Protein AF-A0A942F8H4-F1 (afdb_monomer_lite)

Structure (mmCIF, N/CA/C/O backbone):
data_AF-A0A942F8H4-F1
#
_entr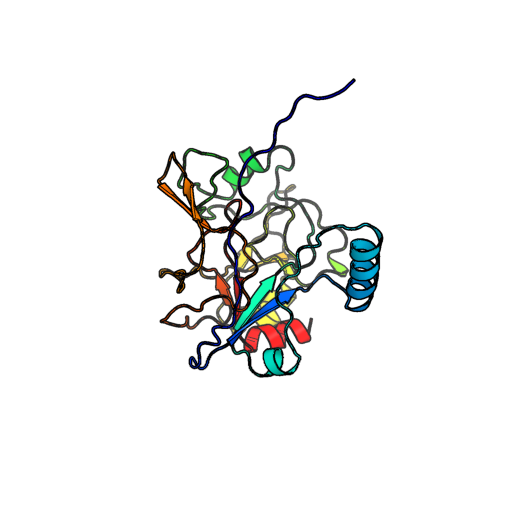y.id   AF-A0A942F8H4-F1
#
loop_
_atom_site.group_PDB
_atom_site.id
_atom_site.type_symbol
_atom_site.label_atom_id
_atom_site.label_alt_id
_atom_site.label_comp_id
_atom_site.label_asym_id
_atom_site.label_entity_id
_atom_site.label_seq_id
_atom_site.pdbx_PDB_ins_code
_atom_site.Cartn_x
_atom_site.Cartn_y
_atom_site.Cartn_z
_atom_site.occupancy
_atom_site.B_iso_or_equiv
_atom_site.auth_seq_id
_atom_site.auth_comp_id
_atom_site.auth_asym_id
_atom_site.auth_atom_id
_atom_site.pdbx_PDB_model_num
ATOM 1 N N . MET A 1 1 ? 1.531 44.393 -24.164 1.00 34.41 1 MET A N 1
ATOM 2 C CA . MET A 1 1 ? 2.575 43.667 -24.922 1.00 34.41 1 MET A CA 1
ATOM 3 C C . MET A 1 1 ? 3.479 43.056 -23.863 1.00 34.41 1 MET A C 1
ATOM 5 O O . MET A 1 1 ? 4.071 43.834 -23.131 1.00 34.41 1 MET A O 1
ATOM 9 N N . LYS A 1 2 ? 3.304 41.779 -23.481 1.00 29.14 2 LYS A N 1
ATOM 10 C CA . LYS A 1 2 ? 3.734 40.546 -24.193 1.00 29.14 2 LYS A CA 1
ATOM 11 C C . LYS A 1 2 ? 5.224 40.621 -24.545 1.00 29.14 2 LYS A C 1
ATOM 13 O O . LYS A 1 2 ? 5.619 41.615 -25.136 1.00 29.14 2 LYS A O 1
ATOM 18 N N . ASP A 1 3 ? 6.089 39.663 -24.259 1.00 26.77 3 ASP A N 1
ATOM 19 C CA . ASP A 1 3 ? 5.968 38.291 -23.755 1.00 26.77 3 ASP A CA 1
ATOM 20 C C . ASP A 1 3 ? 7.366 37.924 -23.230 1.00 26.77 3 ASP A C 1
ATOM 22 O O . ASP A 1 3 ? 8.362 38.288 -23.860 1.00 26.77 3 ASP A O 1
ATOM 26 N N . VAL A 1 4 ? 7.461 37.210 -22.108 1.00 30.11 4 VAL A N 1
ATOM 27 C CA . VAL A 1 4 ? 8.703 36.539 -21.699 1.00 30.11 4 VAL A CA 1
ATOM 28 C C . VAL A 1 4 ? 8.547 35.085 -22.118 1.00 30.11 4 VAL A C 1
ATOM 30 O O . VAL A 1 4 ? 7.804 34.334 -21.496 1.00 30.11 4 VAL A O 1
ATOM 33 N N . SER A 1 5 ? 9.196 34.716 -23.223 1.00 27.98 5 SER A N 1
ATOM 34 C CA . SER A 1 5 ? 9.187 33.356 -23.754 1.00 27.98 5 SER A CA 1
ATOM 35 C C . SER A 1 5 ? 10.123 32.460 -22.941 1.00 27.98 5 SER A C 1
ATOM 37 O O . SER A 1 5 ? 11.338 32.454 -23.148 1.00 27.98 5 SER A O 1
ATOM 39 N N . THR A 1 6 ? 9.554 31.669 -22.048 1.00 32.69 6 THR A N 1
ATOM 40 C CA . THR A 1 6 ? 10.117 30.385 -21.630 1.00 32.69 6 THR A CA 1
ATOM 41 C C . THR A 1 6 ? 9.206 29.320 -22.205 1.00 32.69 6 THR A C 1
ATOM 43 O O . THR A 1 6 ? 8.032 29.322 -21.869 1.00 32.69 6 THR A O 1
ATOM 46 N N . ASP A 1 7 ? 9.723 28.524 -23.141 1.00 28.11 7 ASP A N 1
ATOM 47 C CA . ASP A 1 7 ? 9.422 27.095 -23.298 1.00 28.11 7 ASP A CA 1
ATOM 48 C C . ASP A 1 7 ? 10.046 26.603 -24.601 1.00 28.11 7 ASP A C 1
ATOM 50 O O . ASP A 1 7 ? 9.534 26.773 -25.707 1.00 28.11 7 ASP A O 1
ATOM 54 N N . LYS A 1 8 ? 11.226 26.007 -24.460 1.00 31.08 8 LYS A N 1
ATOM 55 C CA . LYS A 1 8 ? 11.848 25.211 -25.510 1.00 31.08 8 LYS A CA 1
ATOM 56 C C . LYS A 1 8 ? 12.520 24.018 -24.857 1.00 31.08 8 LYS A C 1
ATOM 58 O O . LYS A 1 8 ? 13.730 24.026 -24.681 1.00 31.08 8 LYS A O 1
ATOM 63 N N . PHE A 1 9 ? 11.733 23.008 -24.503 1.00 26.61 9 PHE A N 1
ATOM 64 C CA . PHE A 1 9 ? 12.241 21.661 -24.277 1.00 26.61 9 PHE A CA 1
ATOM 65 C C . PHE A 1 9 ? 11.233 20.622 -24.795 1.00 26.61 9 PHE A C 1
ATOM 67 O O . PHE A 1 9 ? 10.173 20.419 -24.222 1.00 26.61 9 PHE A O 1
ATOM 74 N N . LEU A 1 10 ? 11.634 20.001 -25.910 1.00 25.92 10 LEU A N 1
ATOM 75 C CA . LEU A 1 10 ? 11.379 18.616 -26.319 1.00 25.92 10 LEU A CA 1
ATOM 76 C C . LEU A 1 10 ? 9.922 18.150 -26.489 1.00 25.92 10 LEU A C 1
ATOM 78 O O . LEU A 1 10 ? 9.357 17.509 -25.615 1.00 25.92 10 LEU A O 1
ATOM 82 N N . PHE A 1 11 ? 9.408 18.295 -27.711 1.00 27.59 11 PHE A N 1
ATOM 83 C CA . PHE A 1 11 ? 8.539 17.283 -28.316 1.00 27.59 11 PHE A CA 1
ATOM 84 C C . PHE A 1 11 ? 9.003 17.054 -29.749 1.00 27.59 11 PHE A C 1
ATOM 86 O O . PHE A 1 11 ? 8.566 17.739 -30.660 1.00 27.59 11 PHE A O 1
ATOM 93 N N . ASP A 1 12 ? 9.924 16.113 -29.922 1.00 25.58 12 ASP A N 1
ATOM 94 C CA . ASP A 1 12 ? 10.128 15.429 -31.192 1.00 25.58 12 ASP A CA 1
ATOM 95 C C . ASP A 1 12 ? 10.599 14.007 -30.879 1.00 25.58 12 ASP A C 1
ATOM 97 O O . ASP A 1 12 ? 11.526 13.814 -30.095 1.00 25.58 12 ASP A O 1
ATOM 101 N N . GLN A 1 13 ? 9.961 13.044 -31.547 1.00 30.59 13 GLN A N 1
ATOM 102 C CA . GLN A 1 13 ? 10.208 11.595 -31.547 1.00 30.59 13 GLN A CA 1
ATOM 103 C C . GLN A 1 13 ? 9.439 10.743 -30.530 1.00 30.59 13 GLN A C 1
ATOM 105 O O . GLN A 1 13 ? 10.005 10.207 -29.587 1.00 30.59 13 GLN A O 1
ATOM 110 N N . PHE A 1 14 ? 8.172 10.468 -30.848 1.00 25.55 14 PHE A N 1
ATOM 111 C CA . PHE A 1 14 ? 7.620 9.124 -30.661 1.00 25.55 14 PHE A CA 1
ATOM 112 C C . PHE A 1 14 ? 6.824 8.728 -31.911 1.00 25.55 14 PHE A C 1
ATOM 114 O O . PHE A 1 14 ? 5.650 9.054 -32.062 1.00 25.55 14 PHE A O 1
ATOM 121 N N . ASP A 1 15 ? 7.500 8.040 -32.831 1.00 25.80 15 ASP A N 1
ATOM 122 C CA . ASP A 1 15 ? 6.864 7.238 -33.875 1.00 25.80 15 ASP A CA 1
ATOM 123 C C . ASP A 1 15 ? 6.462 5.899 -33.236 1.00 25.80 15 ASP A C 1
ATOM 125 O O . ASP A 1 15 ? 7.292 5.016 -33.020 1.00 25.80 15 ASP A O 1
ATOM 129 N N . LEU A 1 16 ? 5.192 5.775 -32.840 1.00 31.42 16 LEU A N 1
ATOM 130 C CA . LEU A 1 16 ? 4.625 4.544 -32.282 1.00 31.42 16 LEU A CA 1
ATOM 131 C C . LEU A 1 16 ? 4.043 3.671 -33.399 1.00 31.42 16 LEU A C 1
ATOM 133 O O . LEU A 1 16 ? 2.853 3.351 -33.430 1.00 31.42 16 LEU A O 1
ATOM 137 N N . THR A 1 17 ? 4.890 3.237 -34.328 1.00 24.39 17 THR A N 1
ATOM 138 C CA . THR A 1 17 ? 4.552 2.128 -35.220 1.00 24.39 17 THR A CA 1
ATOM 139 C C . THR A 1 17 ? 4.826 0.791 -34.522 1.00 24.39 17 THR A C 1
ATOM 141 O O . THR A 1 17 ? 5.955 0.350 -34.347 1.00 24.39 17 THR A O 1
ATOM 144 N N . LYS A 1 18 ? 3.726 0.158 -34.086 1.00 37.22 18 LYS A N 1
ATOM 145 C CA . LYS A 1 18 ? 3.527 -1.279 -33.802 1.00 37.22 18 LYS A CA 1
ATOM 146 C C . LYS A 1 18 ? 4.792 -2.116 -33.562 1.00 37.22 18 LYS A C 1
ATOM 148 O O . LYS A 1 18 ? 5.419 -2.591 -34.503 1.00 37.22 18 LYS A O 1
ATOM 153 N N . THR A 1 19 ? 5.018 -2.510 -32.310 1.00 24.56 19 THR A N 1
ATOM 154 C CA . THR A 1 19 ? 5.709 -3.776 -32.017 1.00 24.56 19 THR A CA 1
ATOM 155 C C . THR A 1 19 ? 4.933 -4.555 -30.957 1.00 24.56 19 THR A C 1
ATOM 157 O O . THR A 1 19 ? 5.134 -4.391 -29.757 1.00 24.56 19 THR A O 1
ATOM 160 N N . VAL A 1 20 ? 4.019 -5.417 -31.413 1.00 29.44 20 VAL A N 1
ATOM 161 C CA . VAL A 1 20 ? 3.382 -6.439 -30.573 1.00 29.44 20 VAL A CA 1
ATOM 162 C C . VAL A 1 20 ? 4.408 -7.547 -30.345 1.00 29.44 20 VAL A C 1
ATOM 164 O O . VAL A 1 20 ? 4.661 -8.369 -31.226 1.00 29.44 20 VAL A O 1
ATOM 167 N N . SER A 1 21 ? 5.017 -7.556 -29.163 1.00 26.38 21 SER A N 1
ATOM 168 C CA . SER A 1 21 ? 5.862 -8.656 -28.701 1.00 26.38 21 SER A CA 1
ATOM 169 C C . SER A 1 21 ? 4.984 -9.762 -28.112 1.00 26.38 21 SER A C 1
ATOM 171 O O . SER A 1 21 ? 4.268 -9.558 -27.134 1.00 26.38 21 SER A O 1
ATOM 173 N N . LYS A 1 22 ? 5.015 -10.942 -28.739 1.00 32.66 22 LYS A N 1
ATOM 174 C CA . LYS A 1 22 ? 4.351 -12.172 -28.283 1.00 32.66 22 LYS A CA 1
ATOM 175 C C . LYS A 1 22 ? 5.183 -12.874 -27.196 1.00 32.66 22 LYS A C 1
ATOM 177 O O . LYS A 1 22 ? 6.390 -13.015 -27.356 1.00 32.66 22 LYS A O 1
ATOM 182 N N . LYS A 1 23 ? 4.458 -13.486 -26.245 1.00 31.69 23 LYS A N 1
ATOM 183 C CA . LYS A 1 23 ? 4.834 -14.484 -25.211 1.00 31.69 23 LYS A CA 1
ATOM 184 C C . LYS A 1 23 ? 5.463 -13.968 -23.905 1.00 31.69 23 LYS A C 1
ATOM 186 O O . LYS A 1 23 ? 6.679 -13.916 -23.787 1.00 31.69 23 LYS A O 1
ATOM 191 N N . ARG A 1 24 ? 4.617 -13.854 -22.872 1.00 32.84 24 ARG A N 1
ATOM 192 C CA . ARG A 1 24 ? 4.774 -14.488 -21.541 1.00 32.84 24 ARG A CA 1
ATOM 193 C C . ARG A 1 24 ? 3.380 -14.667 -20.912 1.00 32.84 24 ARG A C 1
ATOM 195 O O . ARG A 1 24 ? 2.484 -13.875 -21.163 1.00 32.84 24 ARG A O 1
ATOM 202 N N . THR A 1 25 ? 3.182 -15.772 -20.201 1.00 35.47 25 THR A N 1
ATOM 203 C CA . THR A 1 25 ? 1.891 -16.352 -19.773 1.00 35.47 25 THR A CA 1
ATOM 204 C C . THR A 1 25 ? 1.374 -15.832 -18.428 1.00 35.47 25 THR A C 1
ATOM 206 O O . THR A 1 25 ? 0.733 -16.582 -17.708 1.00 35.47 25 THR A O 1
ATOM 209 N N . SER A 1 26 ? 1.656 -14.581 -18.074 1.00 36.25 26 SER A N 1
ATOM 210 C CA . SER A 1 26 ? 1.057 -13.947 -16.896 1.00 36.25 26 SER A CA 1
ATOM 211 C C . SER A 1 26 ? 0.886 -12.458 -17.160 1.00 36.25 26 SER A C 1
ATOM 213 O O . SER A 1 26 ? 1.872 -11.731 -17.288 1.00 36.25 26 SER A O 1
ATOM 215 N N . THR A 1 27 ? -0.365 -12.028 -17.286 1.00 48.56 27 THR A N 1
ATOM 216 C CA . THR A 1 27 ? -0.739 -10.641 -17.585 1.00 48.56 27 THR A CA 1
ATOM 217 C C . THR A 1 27 ? -1.033 -9.899 -16.279 1.00 48.56 27 THR A C 1
ATOM 219 O O . THR A 1 27 ? -1.761 -10.421 -15.432 1.00 48.56 27 THR A O 1
ATOM 222 N N . LEU A 1 28 ? -0.447 -8.708 -16.112 1.00 40.75 28 LEU A N 1
ATOM 223 C CA . LEU A 1 28 ? -0.674 -7.786 -14.993 1.00 40.75 28 LEU A CA 1
ATOM 224 C C . LEU A 1 28 ? -1.501 -6.590 -15.484 1.00 40.75 28 LEU A C 1
ATOM 226 O O . LEU A 1 28 ? -1.057 -5.907 -16.401 1.00 40.75 28 LEU A O 1
ATOM 230 N N . LEU A 1 29 ? -2.666 -6.331 -14.886 1.00 42.19 29 LEU A N 1
ATOM 231 C CA . LEU A 1 29 ? -3.553 -5.223 -15.282 1.00 42.19 29 LEU A CA 1
ATOM 232 C C . LEU A 1 29 ? -3.683 -4.147 -14.226 1.00 42.19 29 LEU A C 1
ATOM 234 O O . LEU A 1 29 ? -3.666 -4.439 -13.036 1.00 42.19 29 LEU A O 1
ATOM 238 N N . GLU A 1 30 ? -3.915 -2.915 -14.656 1.00 42.72 30 GLU A N 1
ATOM 239 C CA . GLU A 1 30 ? -4.236 -1.820 -13.747 1.00 42.72 30 GLU A CA 1
ATOM 240 C C . GLU A 1 30 ? -5.729 -1.851 -13.372 1.00 42.72 30 GLU A C 1
ATOM 242 O O . GLU A 1 30 ? -6.608 -1.897 -14.237 1.00 42.72 30 GLU A O 1
ATOM 247 N N . LEU A 1 31 ? -6.027 -1.862 -12.067 1.00 40.28 31 LEU A N 1
ATOM 248 C CA . LEU A 1 31 ? -7.383 -1.721 -11.532 1.00 40.28 31 LEU A CA 1
ATOM 249 C C . LEU A 1 31 ? -7.496 -0.384 -10.799 1.00 40.28 31 LEU A C 1
ATOM 251 O O . LEU A 1 31 ? -6.911 -0.210 -9.730 1.00 40.28 31 LEU A O 1
ATOM 255 N N . HIS A 1 32 ? -8.280 0.526 -11.375 1.00 41.00 32 HIS A N 1
ATOM 256 C CA . HIS A 1 32 ? -8.690 1.784 -10.757 1.00 41.00 32 HIS A CA 1
ATOM 257 C C . HIS A 1 32 ? -9.982 1.547 -9.959 1.00 41.00 32 HIS A C 1
ATOM 259 O O . HIS A 1 32 ? -11.004 1.203 -10.555 1.00 41.00 32 HIS A O 1
ATOM 265 N N . PHE A 1 33 ? -9.970 1.702 -8.627 1.00 39.53 33 PHE A N 1
ATOM 266 C CA . PHE A 1 33 ? -11.212 1.601 -7.831 1.00 39.53 33 PHE A CA 1
ATOM 267 C C . PHE A 1 33 ? -12.007 2.914 -7.786 1.00 39.53 33 PHE A C 1
ATOM 269 O O . PHE A 1 33 ? -13.189 2.901 -7.442 1.00 39.53 33 PHE A O 1
ATOM 276 N N . GLU A 1 34 ? -11.410 4.029 -8.204 1.00 34.69 34 GLU A N 1
ATOM 277 C CA . GLU A 1 34 ? -12.101 5.305 -8.364 1.00 34.69 34 GLU A CA 1
ATOM 278 C C . GLU A 1 34 ? -12.151 5.725 -9.832 1.00 34.69 34 GLU A C 1
ATOM 280 O O . GLU A 1 34 ? -11.279 6.440 -10.310 1.00 34.69 34 GLU A O 1
ATOM 285 N N . LEU A 1 35 ? -13.189 5.273 -10.540 1.00 34.97 35 LEU A N 1
ATOM 286 C CA . LEU A 1 35 ? -13.985 6.083 -11.468 1.00 34.97 35 LEU A CA 1
ATOM 287 C C . LEU A 1 35 ? -15.161 5.239 -11.975 1.00 34.97 35 LEU A C 1
ATOM 289 O O . LEU A 1 35 ? -15.021 4.151 -12.524 1.00 34.97 35 LEU A O 1
ATOM 293 N N . ASN A 1 36 ? -16.373 5.743 -11.752 1.00 35.62 36 ASN A N 1
ATOM 294 C CA . ASN A 1 36 ? -17.555 5.241 -12.441 1.00 35.62 36 ASN A CA 1
ATOM 295 C C . ASN A 1 36 ? -17.309 5.370 -13.954 1.00 35.62 36 ASN A C 1
ATOM 297 O O . ASN A 1 36 ? -17.114 6.491 -14.417 1.00 35.62 36 ASN A O 1
ATOM 301 N N . TYR A 1 37 ? -17.444 4.285 -14.722 1.00 39.19 37 TYR A N 1
ATOM 302 C CA . TYR A 1 37 ? -17.442 4.294 -16.201 1.00 39.19 37 TYR A CA 1
ATOM 303 C C . TYR A 1 37 ? -18.313 5.421 -16.813 1.00 39.19 37 TYR A C 1
ATOM 305 O O . TYR A 1 37 ? -18.058 5.915 -17.905 1.00 39.19 37 TYR A O 1
ATOM 313 N N . ALA A 1 38 ? -19.365 5.860 -16.109 1.00 35.44 38 ALA A N 1
ATOM 314 C CA . ALA A 1 38 ? -20.249 6.947 -16.540 1.00 35.44 38 ALA A CA 1
ATOM 315 C C . ALA A 1 38 ? -19.644 8.366 -16.424 1.00 35.44 38 ALA A C 1
ATOM 317 O O . ALA A 1 38 ? -20.144 9.293 -17.062 1.00 35.44 38 ALA A O 1
ATOM 318 N N . ILE A 1 39 ? -18.619 8.553 -15.589 1.00 44.44 39 ILE A N 1
ATOM 319 C CA . ILE A 1 39 ? -17.898 9.823 -15.413 1.00 44.44 39 ILE A CA 1
ATOM 320 C C . ILE A 1 39 ? -16.784 9.938 -16.458 1.00 44.44 39 ILE A C 1
ATOM 322 O O . ILE A 1 39 ? -16.588 11.027 -16.990 1.00 44.44 39 ILE A O 1
ATOM 326 N N . GLU A 1 40 ? -16.135 8.825 -16.811 1.00 49.34 40 GLU A N 1
ATOM 327 C CA . GLU A 1 40 ? -15.083 8.776 -17.836 1.00 49.34 40 GLU A CA 1
ATOM 328 C C . GLU A 1 40 ? -15.581 9.319 -19.180 1.00 49.34 40 GLU A C 1
ATOM 330 O O . GLU A 1 40 ? -15.017 10.285 -19.683 1.00 49.34 40 GLU A O 1
ATOM 335 N N . ASN A 1 41 ? -16.719 8.833 -19.690 1.00 52.38 41 ASN A N 1
ATOM 336 C CA . ASN A 1 41 ? -17.263 9.300 -20.976 1.00 52.38 41 ASN A CA 1
ATOM 337 C C . ASN A 1 41 ? -17.566 10.813 -21.003 1.00 52.38 41 ASN A C 1
ATOM 339 O O . ASN A 1 41 ? -17.365 11.471 -22.018 1.00 52.38 41 ASN A O 1
ATOM 343 N N . LYS A 1 42 ? -18.034 11.390 -19.886 1.00 57.16 42 LYS A N 1
ATOM 344 C CA . LYS A 1 42 ? -18.314 12.838 -19.797 1.00 57.16 42 LYS A CA 1
ATOM 345 C C . LYS A 1 42 ? -17.046 13.675 -19.661 1.00 57.16 42 LYS A C 1
ATOM 347 O O . LYS A 1 42 ? -17.033 14.840 -20.050 1.00 57.16 42 LYS A O 1
ATOM 352 N N . PHE A 1 43 ? -16.007 13.102 -19.065 1.00 58.75 43 PHE A N 1
ATOM 353 C CA . PHE A 1 43 ? -14.710 13.744 -18.935 1.00 58.75 43 PHE A CA 1
ATOM 354 C C . PHE A 1 43 ? -13.977 13.768 -20.280 1.00 58.75 43 PHE A C 1
ATOM 356 O O . PHE A 1 43 ? -13.393 14.787 -20.624 1.00 58.75 43 PHE A O 1
ATOM 363 N N . GLU A 1 44 ? -14.094 12.710 -21.084 1.00 60.16 44 GLU A N 1
ATOM 364 C CA . GLU A 1 44 ? -13.549 12.672 -22.446 1.00 60.16 44 GLU A CA 1
ATOM 365 C C . GLU A 1 44 ? -14.179 13.729 -23.354 1.00 60.16 44 GLU A C 1
ATOM 367 O O . GLU A 1 44 ? -13.459 14.520 -23.960 1.00 60.16 44 GLU A O 1
ATOM 372 N N . GLU A 1 45 ? -15.513 13.818 -23.368 1.00 65.81 45 GLU A N 1
ATOM 373 C CA . GLU A 1 45 ? -16.223 14.868 -24.108 1.00 65.81 45 GLU A CA 1
ATOM 374 C C . GLU A 1 45 ? -15.771 16.272 -23.677 1.00 65.81 45 GLU A C 1
ATOM 376 O O . GLU A 1 45 ? -15.623 17.163 -24.511 1.00 65.81 45 GLU A O 1
ATOM 381 N N . PHE A 1 46 ? -15.514 16.473 -22.381 1.00 68.50 46 PHE A N 1
ATOM 382 C CA . PHE A 1 46 ? -14.993 17.730 -21.848 1.00 68.50 46 PHE A CA 1
ATOM 383 C C . PHE A 1 46 ? -13.561 18.018 -22.327 1.00 68.50 46 PHE A C 1
ATOM 385 O O . PHE A 1 46 ? -13.274 19.132 -22.766 1.00 68.50 46 PHE A O 1
ATOM 392 N N . CYS A 1 47 ? -12.662 17.033 -22.272 1.00 68.12 47 CYS A N 1
ATOM 393 C CA . CYS A 1 47 ? -11.282 17.178 -22.733 1.00 68.12 47 CYS A CA 1
ATOM 394 C C . CYS A 1 47 ? -11.225 17.534 -24.224 1.00 68.12 47 CYS A C 1
ATOM 396 O O . CYS A 1 47 ? -10.551 18.495 -24.602 1.00 68.12 47 CYS A O 1
ATOM 398 N N . ASP A 1 48 ? -12.000 16.820 -25.044 1.00 65.69 48 ASP A N 1
ATOM 399 C CA . ASP A 1 48 ? -12.095 17.045 -26.486 1.00 65.69 48 ASP A CA 1
ATOM 400 C C . ASP A 1 48 ? -12.695 18.423 -26.802 1.00 65.69 48 ASP A C 1
ATOM 402 O O . ASP A 1 48 ? -12.162 19.159 -27.636 1.00 65.69 48 ASP A O 1
ATOM 406 N N . LEU A 1 49 ? -13.756 18.824 -26.088 1.00 71.69 49 LEU A N 1
ATOM 407 C CA . LEU A 1 49 ? -14.395 20.136 -26.244 1.00 71.69 49 LEU A CA 1
ATOM 408 C C . LEU A 1 49 ? -13.436 21.298 -25.947 1.00 71.69 49 LEU A C 1
ATOM 410 O O . LEU A 1 49 ? -13.552 22.370 -26.545 1.00 71.69 49 LEU A O 1
ATOM 414 N N . HIS A 1 50 ? -12.498 21.099 -25.022 1.00 67.38 50 HIS A N 1
ATOM 415 C CA . HIS A 1 50 ? -11.581 22.138 -24.561 1.00 67.38 50 HIS A CA 1
ATOM 416 C C . HIS A 1 50 ? -10.156 22.004 -25.114 1.00 67.38 50 HIS A C 1
ATOM 418 O O . HIS A 1 50 ? -9.295 22.808 -24.754 1.00 67.38 50 HIS A O 1
ATOM 424 N N . GLY A 1 51 ? -9.900 21.034 -26.000 1.00 55.81 51 GLY A N 1
ATOM 425 C CA . GLY A 1 51 ? -8.569 20.786 -26.560 1.00 55.81 51 GLY A CA 1
ATOM 426 C C . GLY A 1 51 ? -7.528 20.421 -25.497 1.00 55.81 51 GLY A C 1
ATOM 427 O O . GLY A 1 51 ? -6.350 20.742 -25.651 1.00 55.81 51 GLY A O 1
ATOM 428 N N . ILE A 1 52 ? -7.962 19.802 -24.396 1.00 64.81 52 ILE A N 1
ATOM 429 C CA . ILE A 1 52 ? -7.102 19.387 -23.288 1.00 64.81 52 ILE A CA 1
ATOM 430 C C . ILE A 1 52 ? -6.603 17.973 -23.579 1.00 64.81 52 ILE A C 1
ATOM 432 O O . ILE A 1 52 ? -7.395 17.055 -23.784 1.00 64.81 52 ILE A O 1
ATOM 436 N N . ILE A 1 53 ? -5.284 17.774 -23.549 1.00 50.00 53 ILE A N 1
ATOM 437 C CA . ILE A 1 53 ? -4.701 16.429 -23.570 1.00 50.00 53 ILE A CA 1
ATOM 438 C C . ILE A 1 53 ? -4.933 15.809 -22.195 1.00 50.00 53 ILE A C 1
ATOM 440 O O . ILE A 1 53 ? -4.254 16.143 -21.224 1.00 50.00 53 ILE A O 1
ATOM 444 N N . CYS A 1 54 ? -5.905 14.913 -22.112 1.00 53.22 54 CYS A N 1
ATOM 445 C CA . CYS A 1 54 ? -6.155 14.135 -20.912 1.00 53.22 54 CYS A CA 1
ATOM 446 C C . CYS A 1 54 ? -5.299 12.868 -20.950 1.00 53.22 54 CYS A C 1
ATOM 448 O O . CYS A 1 54 ? -5.353 12.095 -21.907 1.00 53.22 54 CYS A O 1
ATOM 450 N N . GLY A 1 55 ? -4.461 12.686 -19.925 1.00 48.78 55 GLY A N 1
ATOM 451 C CA . GLY A 1 55 ? -3.654 11.480 -19.770 1.00 48.78 55 GLY A CA 1
ATOM 452 C C . GLY A 1 55 ? -4.576 10.277 -19.620 1.00 48.78 55 GLY A C 1
ATOM 453 O O . GLY A 1 55 ? -5.272 10.157 -18.613 1.00 48.78 55 GLY A O 1
ATOM 454 N N . ARG A 1 56 ? -4.618 9.420 -20.641 1.00 53.94 56 ARG A N 1
ATOM 455 C CA . ARG A 1 56 ? -5.285 8.124 -20.556 1.00 53.94 56 ARG A CA 1
ATOM 456 C C . ARG A 1 56 ? -4.281 7.107 -20.034 1.00 53.94 56 ARG A C 1
ATOM 458 O O . ARG A 1 56 ? -3.193 6.978 -20.595 1.00 53.94 56 ARG A O 1
ATOM 465 N N . GLY A 1 57 ? -4.692 6.363 -19.012 1.00 59.72 57 GLY A N 1
ATOM 466 C CA . GLY A 1 57 ? -4.091 5.062 -18.758 1.00 59.72 57 GLY A CA 1
ATOM 467 C C . GLY A 1 57 ? -4.400 4.112 -19.912 1.00 59.72 57 GLY A C 1
ATOM 468 O O . GLY A 1 57 ? -5.266 4.405 -20.747 1.00 59.72 57 GLY A O 1
ATOM 469 N N . PRO A 1 58 ? -3.703 2.977 -19.997 1.00 65.38 58 PRO A N 1
ATOM 470 C CA . PRO A 1 58 ? -4.024 1.968 -20.992 1.00 65.38 58 PRO A CA 1
ATOM 471 C C . PRO A 1 58 ? -5.470 1.486 -20.850 1.00 65.38 58 PRO A C 1
ATOM 473 O O . PRO A 1 58 ? -5.979 1.275 -19.749 1.00 65.38 58 PRO A O 1
ATOM 476 N N . HIS A 1 59 ? -6.141 1.313 -21.988 1.00 70.19 59 HIS A N 1
ATOM 477 C CA . HIS A 1 59 ? -7.477 0.733 -22.031 1.00 70.19 59 HIS A CA 1
ATOM 478 C C . HIS A 1 59 ? -7.376 -0.794 -22.065 1.00 70.19 59 HIS A C 1
ATOM 480 O O . HIS A 1 59 ? -6.716 -1.345 -22.946 1.00 70.19 59 HIS A O 1
ATOM 486 N N . PHE A 1 60 ? -8.069 -1.465 -21.145 1.00 73.12 60 PHE A N 1
ATOM 487 C CA . PHE A 1 60 ? -8.126 -2.923 -21.072 1.00 73.12 60 PHE A CA 1
ATOM 488 C C . PHE A 1 60 ? -9.532 -3.434 -21.363 1.00 73.12 60 PHE A C 1
ATOM 490 O O . PHE A 1 60 ? -10.523 -2.948 -20.812 1.00 73.12 60 PHE A O 1
ATOM 497 N N . GLU A 1 61 ? -9.626 -4.466 -22.193 1.00 77.75 61 GLU A N 1
ATOM 498 C CA . GLU A 1 61 ? -10.887 -5.130 -22.476 1.00 77.75 61 GLU A CA 1
ATOM 499 C C . GLU A 1 61 ? -11.280 -6.078 -21.334 1.00 77.75 61 GLU A C 1
ATOM 501 O O . GLU A 1 61 ? -10.459 -6.568 -20.558 1.00 77.75 61 GLU A O 1
ATOM 506 N N . LYS A 1 62 ? -12.566 -6.444 -21.260 1.00 77.00 62 LYS A N 1
ATOM 507 C CA . LYS A 1 62 ? -13.058 -7.436 -20.280 1.00 77.00 62 LYS A CA 1
ATOM 508 C C . LYS A 1 62 ? -12.284 -8.756 -20.328 1.00 77.00 62 LYS A C 1
ATOM 510 O O . LYS A 1 62 ? -12.129 -9.416 -19.301 1.00 77.00 62 LYS A O 1
ATOM 515 N N . GLN A 1 63 ? -11.845 -9.158 -21.521 1.00 79.00 63 GLN A N 1
ATOM 516 C CA . GLN A 1 63 ? -11.082 -10.384 -21.705 1.00 79.00 63 GLN A CA 1
ATOM 517 C C . GLN A 1 63 ? -9.689 -10.284 -21.078 1.00 79.00 63 GLN A C 1
ATOM 519 O O . GLN A 1 63 ? -9.218 -11.277 -20.523 1.00 79.00 63 GLN A O 1
ATOM 524 N N . ASP A 1 64 ? -9.074 -9.102 -21.088 1.00 80.19 64 ASP A N 1
ATOM 525 C CA . ASP A 1 64 ? -7.806 -8.882 -20.407 1.00 80.19 64 ASP A CA 1
ATOM 526 C C . ASP A 1 64 ? -7.990 -9.162 -18.914 1.00 80.19 64 ASP A C 1
ATOM 528 O O . ASP A 1 64 ? -7.287 -10.010 -18.363 1.00 80.19 64 ASP A O 1
ATOM 532 N N . TYR A 1 65 ? -9.003 -8.561 -18.274 1.00 78.38 65 TYR A N 1
ATOM 533 C CA . TYR A 1 65 ? -9.303 -8.780 -16.847 1.00 78.38 65 TYR A CA 1
ATOM 534 C C . TYR A 1 65 ? -9.571 -10.242 -16.492 1.00 78.38 65 TYR A C 1
ATOM 536 O O . TYR A 1 65 ? -9.173 -10.707 -15.424 1.00 78.38 65 TYR A O 1
ATOM 544 N N . ALA A 1 66 ? -10.226 -10.987 -17.382 1.00 79.38 66 ALA A N 1
ATOM 545 C CA . ALA A 1 66 ? -10.457 -12.414 -17.182 1.00 79.38 66 ALA A CA 1
ATOM 546 C C . ALA A 1 66 ? -9.150 -13.232 -17.244 1.00 79.38 66 ALA A C 1
ATOM 548 O O . ALA A 1 66 ? -8.967 -14.196 -16.487 1.00 79.38 66 ALA A O 1
ATOM 549 N N . ASN A 1 67 ? -8.237 -12.833 -18.129 1.00 84.75 67 ASN A N 1
ATOM 550 C CA . ASN A 1 67 ? -6.996 -13.546 -18.415 1.00 84.75 67 ASN A CA 1
ATOM 551 C C . ASN A 1 67 ? -5.827 -13.143 -17.507 1.00 84.75 67 ASN A C 1
ATOM 553 O O . ASN A 1 67 ? -4.856 -13.888 -17.427 1.00 84.75 67 ASN A O 1
ATOM 557 N N . ALA A 1 68 ? -5.905 -12.003 -16.826 1.00 86.69 68 ALA A N 1
ATOM 558 C CA . ALA A 1 68 ? -4.835 -11.517 -15.966 1.00 86.69 68 ALA A CA 1
ATOM 559 C C . ALA A 1 68 ? -4.705 -12.306 -14.670 1.00 86.69 68 ALA A C 1
ATOM 561 O O . ALA A 1 68 ? -5.684 -12.517 -13.959 1.00 86.69 68 ALA A O 1
ATOM 562 N N . ASP A 1 69 ? -3.481 -12.709 -14.345 1.00 88.38 69 ASP A N 1
ATOM 563 C CA . ASP A 1 69 ? -3.168 -13.424 -13.106 1.00 88.38 69 ASP A CA 1
ATOM 564 C C . ASP A 1 69 ? -2.910 -12.464 -11.946 1.00 88.38 69 ASP A C 1
ATOM 566 O O . ASP A 1 69 ? -3.145 -12.810 -10.782 1.00 88.38 69 ASP A O 1
ATOM 570 N N . TYR A 1 70 ? -2.464 -11.253 -12.284 1.00 90.38 70 TYR A N 1
ATOM 571 C CA . TYR A 1 70 ? -2.081 -10.218 -11.345 1.00 90.38 70 TYR A CA 1
ATOM 572 C C . TYR A 1 70 ? -2.688 -8.870 -11.717 1.00 90.38 70 TYR A C 1
ATOM 574 O O . TYR A 1 70 ? -3.039 -8.603 -12.866 1.00 90.38 70 TYR A O 1
ATOM 582 N N . PHE A 1 71 ? -2.791 -8.009 -10.717 1.00 87.88 71 PHE A N 1
ATOM 583 C CA . PHE A 1 71 ? -3.408 -6.703 -10.812 1.00 87.88 71 PHE A CA 1
ATOM 584 C C . PHE A 1 71 ? -2.593 -5.688 -10.021 1.00 87.88 71 PHE A C 1
ATOM 586 O O . PHE A 1 71 ? -2.173 -5.964 -8.899 1.00 87.88 71 PHE A O 1
ATOM 593 N N . ARG A 1 72 ? -2.372 -4.514 -10.603 1.00 87.69 72 ARG A N 1
ATOM 594 C CA . ARG A 1 72 ? -1.850 -3.338 -9.920 1.00 87.69 72 ARG A CA 1
ATOM 595 C C . ARG A 1 72 ? -3.022 -2.661 -9.220 1.00 87.69 72 ARG A C 1
ATOM 597 O O . ARG A 1 72 ? -4.019 -2.337 -9.865 1.00 87.69 72 ARG A O 1
ATOM 604 N N . LEU A 1 73 ? -2.896 -2.444 -7.915 1.00 86.12 73 LEU A N 1
ATOM 605 C CA . LEU A 1 73 ? -3.843 -1.620 -7.175 1.00 86.12 73 LEU A CA 1
ATOM 606 C C . LEU A 1 73 ? -3.553 -0.151 -7.477 1.00 86.12 73 LEU A C 1
ATOM 608 O O . LEU A 1 73 ? -2.441 0.317 -7.226 1.00 86.12 73 LEU A O 1
ATOM 612 N N . ILE A 1 74 ? -4.541 0.558 -8.019 1.00 78.12 74 ILE A N 1
ATOM 613 C CA . ILE A 1 74 ? -4.483 2.005 -8.210 1.00 78.12 74 ILE A CA 1
ATOM 614 C C . ILE A 1 74 ? -5.690 2.630 -7.529 1.00 78.12 74 ILE A C 1
ATOM 616 O O . ILE A 1 74 ? -6.821 2.427 -7.967 1.00 78.12 74 ILE A O 1
ATOM 620 N N . GLY A 1 75 ? -5.417 3.416 -6.487 1.00 69.88 75 GLY A N 1
ATOM 621 C CA . GLY A 1 75 ? -6.381 4.287 -5.827 1.00 69.88 75 GLY A CA 1
ATOM 622 C C . GLY A 1 75 ? -7.531 3.530 -5.178 1.00 69.88 75 GLY A C 1
ATOM 623 O O . GLY A 1 75 ? -8.479 3.131 -5.845 1.00 69.88 75 GLY A O 1
ATOM 624 N N . VAL A 1 76 ? -7.486 3.387 -3.859 1.00 79.25 76 VAL A N 1
ATOM 625 C CA . VAL A 1 76 ? -8.685 3.131 -3.044 1.00 79.25 76 VAL A CA 1
ATOM 626 C C . VAL A 1 76 ? -9.177 4.455 -2.449 1.00 79.25 76 VAL A C 1
ATOM 628 O O . VAL A 1 76 ? -8.412 5.420 -2.432 1.00 79.25 76 VAL A O 1
ATOM 631 N N . PRO A 1 77 ? -10.424 4.543 -1.941 1.00 84.88 77 PRO A N 1
ATOM 632 C CA . PRO A 1 77 ? -10.899 5.779 -1.334 1.00 84.88 77 PRO A CA 1
ATOM 633 C C . PRO A 1 77 ? -9.915 6.289 -0.281 1.00 84.88 77 PRO A C 1
ATOM 635 O O . PRO A 1 77 ? -9.507 5.530 0.598 1.00 84.88 77 PRO A O 1
ATOM 638 N N . ALA A 1 78 ? -9.532 7.560 -0.365 1.00 84.62 78 ALA A N 1
ATOM 639 C CA . ALA A 1 78 ? -8.616 8.162 0.595 1.00 84.62 78 ALA A CA 1
ATOM 640 C C . ALA A 1 78 ? -9.383 8.694 1.816 1.00 84.62 78 ALA A C 1
ATOM 642 O O . ALA A 1 78 ? -10.409 9.368 1.680 1.00 84.62 78 ALA A O 1
ATOM 643 N N . SER A 1 79 ? -8.903 8.418 3.031 1.00 87.19 79 SER A N 1
ATOM 644 C CA . SER A 1 79 ? -9.488 8.985 4.251 1.00 87.19 79 SER A CA 1
ATOM 645 C C . SER A 1 79 ? -8.508 9.059 5.415 1.00 87.19 79 SER A C 1
ATOM 647 O O . SER A 1 79 ? -7.656 8.195 5.605 1.00 87.19 79 SER A O 1
ATOM 649 N N . GLY A 1 80 ? -8.680 10.094 6.239 1.00 85.06 80 GLY A N 1
ATOM 650 C CA . GLY A 1 80 ? -7.761 10.423 7.325 1.00 85.06 80 GLY A CA 1
ATOM 651 C C . GLY A 1 80 ? -6.432 10.988 6.818 1.00 85.06 80 GLY A C 1
ATOM 652 O O . GLY A 1 80 ? -6.078 10.858 5.646 1.00 85.06 80 GLY A O 1
ATOM 653 N N . TYR A 1 81 ? -5.708 11.651 7.713 1.00 86.12 81 TYR A N 1
ATOM 654 C CA . TYR A 1 81 ? -4.359 12.150 7.463 1.00 86.12 81 TYR A CA 1
ATOM 655 C C . TYR A 1 81 ? -3.401 11.577 8.511 1.00 86.12 81 TYR A C 1
ATOM 657 O O . TYR A 1 81 ? -3.776 11.492 9.694 1.00 86.12 81 TYR A O 1
ATOM 665 N N . PRO A 1 82 ? -2.165 11.215 8.129 1.00 85.94 82 PRO A N 1
ATOM 666 C CA . PRO A 1 82 ? -1.136 10.850 9.087 1.00 85.94 82 PRO A CA 1
ATOM 667 C C . PRO A 1 82 ? -0.876 12.025 10.031 1.00 85.94 82 PRO A C 1
ATOM 669 O O . PRO A 1 82 ? -0.807 13.177 9.607 1.00 85.94 82 PRO A O 1
ATOM 672 N N . GLN A 1 83 ? -0.783 11.739 11.326 1.00 85.88 83 GLN A N 1
ATOM 673 C CA . GLN A 1 83 ? -0.476 12.731 12.345 1.00 85.88 83 GLN A CA 1
ATOM 674 C C . GLN A 1 83 ? 1.025 12.762 12.630 1.00 85.88 83 GLN A C 1
ATOM 676 O O . GLN A 1 83 ? 1.612 11.689 12.787 1.00 85.88 83 GLN A O 1
ATOM 681 N N . PRO A 1 84 ? 1.599 13.961 12.839 1.00 80.62 84 PRO A N 1
ATOM 682 C CA . PRO A 1 84 ? 0.933 15.274 12.819 1.00 80.62 84 PRO A CA 1
ATOM 683 C C . PRO A 1 84 ? 0.664 15.805 11.392 1.00 80.62 84 PRO A C 1
ATOM 685 O O . PRO A 1 84 ? 1.529 15.713 10.524 1.00 80.62 84 PRO A O 1
ATOM 688 N N . GLU A 1 85 ? -0.519 16.402 11.164 1.00 72.56 85 GLU A N 1
ATOM 689 C CA . GLU A 1 85 ? -0.971 16.841 9.818 1.00 72.56 85 GLU A CA 1
ATOM 690 C C . GLU A 1 85 ? -0.164 18.002 9.237 1.00 72.56 85 GLU A C 1
ATOM 692 O O . GLU A 1 85 ? -0.054 18.130 8.022 1.00 72.56 85 GLU A O 1
ATOM 697 N N . HIS A 1 86 ? 0.358 18.882 10.095 1.00 62.50 86 HIS A N 1
ATOM 698 C CA . HIS A 1 86 ? 0.842 20.211 9.697 1.00 62.50 86 HIS A CA 1
ATOM 699 C C . HIS A 1 86 ? 2.172 20.175 8.939 1.00 62.50 86 HIS A C 1
ATOM 701 O O . HIS A 1 86 ? 2.631 21.206 8.462 1.00 62.50 86 HIS A O 1
ATOM 707 N N . GLU A 1 87 ? 2.786 19.003 8.828 1.00 59.97 87 GLU A N 1
ATOM 708 C CA . GLU A 1 87 ? 4.180 18.881 8.439 1.00 59.97 87 GLU A CA 1
ATOM 709 C C . GLU A 1 87 ? 4.443 17.626 7.614 1.00 59.97 87 GLU A C 1
ATOM 711 O O . GLU A 1 87 ? 5.577 17.227 7.570 1.00 59.97 87 GLU A O 1
ATOM 716 N N . PHE A 1 88 ? 3.488 16.977 6.939 1.00 58.59 88 PHE A N 1
ATOM 717 C CA . PHE A 1 88 ? 3.702 15.622 6.380 1.00 58.59 88 PHE A CA 1
ATOM 718 C C . PHE A 1 88 ? 5.048 15.354 5.650 1.00 58.59 88 PHE A C 1
ATOM 720 O O . PHE A 1 88 ? 5.650 14.301 5.855 1.00 58.59 88 PHE A O 1
ATOM 727 N N . LEU A 1 89 ? 5.581 16.305 4.871 1.00 55.91 89 LEU A N 1
ATOM 728 C CA . LEU A 1 89 ? 6.915 16.191 4.244 1.00 55.91 89 LEU A CA 1
ATOM 729 C C . LEU A 1 89 ? 8.092 16.215 5.248 1.00 55.91 89 LEU A C 1
ATOM 731 O O . LEU A 1 89 ? 9.155 15.659 4.981 1.00 55.91 89 LEU A O 1
ATOM 735 N N . GLU A 1 90 ? 7.911 16.843 6.403 1.00 51.25 90 GLU A N 1
ATOM 736 C CA . GLU A 1 90 ? 8.812 16.849 7.558 1.00 51.25 90 GLU A CA 1
ATOM 737 C C . GLU A 1 90 ? 8.436 15.784 8.615 1.00 51.25 90 GLU A C 1
ATOM 739 O O . GLU A 1 90 ? 9.334 15.215 9.234 1.00 51.25 90 GLU A O 1
ATOM 744 N N . SER A 1 91 ? 7.152 15.436 8.770 1.00 49.50 91 SER A N 1
ATOM 745 C CA . SER A 1 91 ? 6.578 14.615 9.843 1.00 49.50 91 SER A CA 1
ATOM 746 C C . SER A 1 91 ? 6.301 13.167 9.467 1.00 49.50 91 SER A C 1
ATOM 748 O O . SER A 1 91 ? 6.276 12.315 10.349 1.00 49.50 91 SER A O 1
ATOM 750 N N . GLY A 1 92 ? 6.184 12.810 8.186 1.00 56.25 92 GLY A N 1
ATOM 751 C CA . GLY A 1 92 ? 6.165 11.394 7.817 1.00 56.25 92 GLY A CA 1
ATOM 752 C C . GLY A 1 92 ? 7.519 10.707 8.096 1.00 56.25 92 GLY A C 1
ATOM 753 O O . GLY A 1 92 ? 7.592 9.480 8.074 1.00 56.25 92 GLY A O 1
ATOM 754 N N . SER A 1 93 ? 8.556 11.467 8.479 1.00 58.12 93 SER A N 1
ATOM 755 C CA . SER A 1 93 ? 9.769 10.948 9.128 1.00 58.12 93 SER A CA 1
ATOM 756 C C . SER A 1 93 ? 9.507 10.268 10.483 1.00 58.12 93 SER A C 1
ATOM 758 O O . SER A 1 93 ? 10.267 9.388 10.884 1.00 58.12 93 SER A O 1
ATOM 760 N N . ASP A 1 94 ? 8.403 10.588 11.168 1.00 74.94 94 ASP A N 1
ATOM 761 C CA . ASP A 1 94 ? 8.020 9.887 12.394 1.00 74.94 94 ASP A CA 1
ATOM 762 C C . ASP A 1 94 ? 7.597 8.452 12.089 1.00 74.94 94 ASP A C 1
ATOM 764 O O . ASP A 1 94 ? 7.832 7.556 12.896 1.00 74.94 94 ASP A O 1
ATOM 768 N N . ASN A 1 95 ? 6.986 8.203 10.928 1.00 84.25 95 ASN A N 1
ATOM 769 C CA . ASN A 1 95 ? 6.575 6.865 10.516 1.00 84.25 95 ASN A CA 1
ATOM 770 C C . ASN A 1 95 ? 7.668 6.118 9.766 1.00 84.25 95 ASN A C 1
ATOM 772 O O . ASN A 1 95 ? 7.778 4.900 9.936 1.00 84.25 95 ASN A O 1
ATOM 776 N N . TYR A 1 96 ? 8.476 6.829 8.984 1.00 86.88 96 TYR A N 1
ATOM 777 C CA . TYR A 1 96 ? 9.475 6.238 8.110 1.00 86.88 96 TYR A CA 1
ATOM 778 C C . TYR A 1 96 ? 10.895 6.666 8.458 1.00 86.88 96 TYR A C 1
ATOM 780 O O . TYR A 1 96 ? 11.217 7.844 8.561 1.00 86.88 96 TYR A O 1
ATOM 788 N N . GLU A 1 97 ? 11.788 5.686 8.495 1.00 87.12 97 GLU A N 1
ATOM 789 C CA . GLU A 1 97 ? 13.210 5.941 8.335 1.00 87.12 97 GLU A CA 1
ATOM 790 C C . GLU A 1 97 ? 13.508 6.170 6.849 1.00 87.12 97 GLU A C 1
ATOM 792 O O . GLU A 1 97 ? 13.197 5.332 5.993 1.00 87.12 97 GLU A O 1
ATOM 797 N N . LEU A 1 98 ? 14.105 7.323 6.546 1.00 85.38 98 LEU A N 1
ATOM 798 C CA . LEU A 1 98 ? 14.519 7.687 5.198 1.00 85.38 98 LEU A CA 1
ATOM 799 C C . LEU A 1 98 ? 15.985 7.313 4.988 1.00 85.38 98 LEU A C 1
ATOM 801 O O . LEU A 1 98 ? 16.858 7.697 5.761 1.00 85.38 98 LEU A O 1
ATOM 805 N N . SER A 1 99 ? 16.264 6.614 3.888 1.00 83.56 99 SER A N 1
ATOM 806 C CA . SER A 1 99 ? 17.636 6.273 3.488 1.00 83.56 99 SER A CA 1
ATOM 807 C C . SER A 1 99 ? 18.413 7.452 2.877 1.00 83.56 99 SER A C 1
ATOM 809 O O . SER A 1 99 ? 19.613 7.347 2.632 1.00 83.56 99 SER A O 1
ATOM 811 N N . CYS A 1 100 ? 17.740 8.577 2.616 1.00 84.94 100 CYS A N 1
ATOM 812 C CA . CYS A 1 100 ? 18.287 9.747 1.939 1.00 84.94 100 CYS A CA 1
ATOM 813 C C . CYS A 1 100 ? 18.141 11.004 2.800 1.00 84.94 100 CYS A C 1
ATOM 815 O O . CYS A 1 100 ? 17.097 11.225 3.408 1.00 84.94 100 CYS A O 1
ATOM 817 N N . GLN A 1 101 ? 19.165 11.863 2.792 1.00 81.31 101 GLN A N 1
ATOM 818 C CA . GLN A 1 101 ? 19.104 13.181 3.436 1.00 81.31 101 GLN A CA 1
ATOM 819 C C . GLN A 1 101 ? 18.175 14.155 2.692 1.00 81.31 101 GLN A C 1
ATOM 821 O O . GLN A 1 101 ? 17.661 15.099 3.294 1.00 81.31 101 GLN A O 1
ATOM 826 N N . ASN A 1 102 ? 17.911 13.909 1.403 1.00 82.94 102 ASN A N 1
ATOM 827 C CA . ASN A 1 102 ? 16.950 14.680 0.630 1.00 82.94 102 ASN A CA 1
ATOM 828 C C . ASN A 1 102 ? 15.541 14.286 1.075 1.00 82.94 102 ASN A C 1
ATOM 830 O O . ASN A 1 102 ? 15.015 13.249 0.661 1.00 82.94 102 ASN A O 1
ATOM 834 N N . ARG A 1 103 ? 14.915 15.156 1.868 1.00 75.31 103 ARG A N 1
ATOM 835 C CA . ARG A 1 103 ? 13.545 14.981 2.366 1.00 75.31 103 ARG A CA 1
ATOM 836 C C . ARG A 1 103 ? 12.482 14.949 1.270 1.00 75.31 103 ARG A C 1
ATOM 838 O O . ARG A 1 103 ? 11.354 14.607 1.570 1.00 75.31 103 ARG A O 1
ATOM 845 N N . MET A 1 104 ? 12.810 15.269 0.020 1.00 78.00 104 MET A N 1
ATOM 846 C CA . MET A 1 104 ? 11.893 15.127 -1.118 1.00 78.00 104 MET A CA 1
ATOM 847 C C . MET A 1 104 ? 12.076 13.804 -1.869 1.00 78.00 104 MET A C 1
ATOM 849 O O . MET A 1 104 ? 11.263 13.475 -2.722 1.00 78.00 104 MET A O 1
ATOM 853 N N . CYS A 1 105 ? 13.132 13.035 -1.579 1.00 82.12 105 CYS A N 1
ATOM 854 C CA . CYS A 1 105 ? 13.434 11.810 -2.315 1.00 82.12 105 CYS A CA 1
ATOM 855 C C . CYS A 1 105 ? 12.491 10.665 -1.944 1.00 82.12 105 CYS A C 1
ATOM 857 O O . CYS A 1 105 ? 11.992 10.000 -2.845 1.00 82.12 105 CYS A O 1
ATOM 859 N N . TRP A 1 106 ? 12.311 10.402 -0.643 1.00 83.12 106 TRP A N 1
ATOM 860 C CA . TRP A 1 106 ? 11.512 9.299 -0.070 1.00 83.12 106 TRP A CA 1
ATOM 861 C C . TRP A 1 106 ? 11.796 7.880 -0.604 1.00 83.12 106 TRP A C 1
ATOM 863 O O . TRP A 1 106 ? 11.258 6.898 -0.091 1.00 83.12 106 TRP A O 1
ATOM 873 N N . ALA A 1 107 ? 12.691 7.728 -1.579 1.00 86.56 107 ALA A N 1
ATOM 874 C CA . ALA A 1 107 ? 13.079 6.447 -2.126 1.00 86.56 107 ALA A CA 1
ATOM 875 C C . ALA A 1 107 ? 13.789 5.607 -1.075 1.00 86.56 107 ALA A C 1
ATOM 877 O O . ALA A 1 107 ? 14.666 6.077 -0.342 1.00 86.56 107 ALA A O 1
ATOM 878 N N . GLY A 1 108 ? 13.386 4.341 -1.007 1.00 82.56 108 GLY A N 1
ATOM 879 C CA . GLY A 1 108 ? 13.865 3.433 0.024 1.00 82.56 108 GLY A CA 1
ATOM 880 C C . GLY A 1 108 ? 13.343 3.756 1.427 1.00 82.56 108 GLY A C 1
ATOM 881 O O . GLY A 1 108 ? 13.980 3.331 2.386 1.00 82.56 108 GLY A O 1
ATOM 882 N N . LYS A 1 109 ? 12.217 4.480 1.576 1.00 88.19 109 LYS A N 1
ATOM 883 C CA . LYS A 1 109 ? 11.546 4.645 2.880 1.00 88.19 109 LYS A CA 1
ATOM 884 C C . LYS A 1 109 ? 11.240 3.276 3.501 1.00 88.19 109 LYS A C 1
ATOM 886 O O . LYS A 1 109 ? 10.764 2.372 2.799 1.00 88.19 109 LYS A O 1
ATOM 891 N N . ILE A 1 110 ? 11.518 3.134 4.799 1.00 88.50 110 ILE A N 1
ATOM 892 C CA . ILE A 1 110 ? 11.207 1.950 5.613 1.00 88.50 110 ILE A CA 1
ATOM 893 C C . ILE A 1 110 ? 10.328 2.397 6.770 1.00 88.50 110 ILE A C 1
ATOM 895 O O . ILE A 1 110 ? 10.729 3.257 7.550 1.00 88.50 110 ILE A O 1
ATOM 899 N N . GLN A 1 111 ? 9.140 1.815 6.910 1.00 91.62 111 GLN A N 1
ATOM 900 C CA . GLN A 1 111 ? 8.276 2.155 8.034 1.00 91.62 111 GLN A CA 1
ATOM 901 C C . GLN A 1 111 ? 8.868 1.602 9.336 1.00 91.62 111 GLN A C 1
ATOM 903 O O . GLN A 1 111 ? 9.156 0.411 9.448 1.00 91.62 111 GLN A O 1
ATOM 908 N N . ARG A 1 112 ? 9.051 2.473 10.328 1.00 90.25 112 ARG A N 1
ATOM 909 C CA . ARG A 1 112 ? 9.538 2.127 11.671 1.00 90.25 112 ARG A CA 1
ATOM 910 C C . ARG A 1 112 ? 8.475 2.264 12.742 1.00 90.25 112 ARG A C 1
ATOM 912 O O . ARG A 1 112 ? 8.539 1.540 13.732 1.00 90.25 112 ARG A O 1
ATOM 919 N N . ASN A 1 113 ? 7.505 3.154 12.544 1.00 90.62 113 ASN A N 1
ATOM 920 C CA . ASN A 1 113 ? 6.458 3.393 13.525 1.00 90.62 113 ASN A CA 1
ATOM 921 C C . ASN A 1 113 ? 5.053 3.203 12.931 1.00 90.62 113 ASN A C 1
ATOM 923 O O . ASN A 1 113 ? 4.797 3.580 11.783 1.00 90.62 113 ASN A O 1
ATOM 927 N N . PRO A 1 114 ? 4.114 2.672 13.732 1.00 93.31 114 PRO A N 1
ATOM 928 C CA . PRO A 1 114 ? 2.685 2.692 13.445 1.00 93.31 114 PRO A CA 1
ATOM 929 C C . PRO A 1 114 ? 2.153 4.073 13.059 1.00 93.31 114 PRO A C 1
ATOM 931 O O . PRO A 1 114 ? 2.477 5.065 13.719 1.00 93.31 114 PRO A O 1
ATOM 934 N N . PHE A 1 115 ? 1.268 4.136 12.064 1.00 91.75 115 PHE A N 1
ATOM 935 C CA . PHE A 1 115 ? 0.550 5.372 11.757 1.00 91.75 115 PHE A CA 1
ATOM 936 C C . PHE A 1 115 ? -0.351 5.791 12.910 1.00 91.75 115 PHE A C 1
ATOM 938 O O . PHE A 1 115 ? -1.086 4.979 13.474 1.00 91.75 115 PHE A O 1
ATOM 945 N N . ILE A 1 116 ? -0.343 7.083 13.216 1.00 90.62 116 ILE A N 1
ATOM 946 C CA . ILE A 1 116 ? -1.431 7.733 13.938 1.00 90.62 116 ILE A CA 1
ATOM 947 C C . ILE A 1 116 ? -2.261 8.431 12.867 1.00 90.62 116 ILE A C 1
ATOM 949 O O . ILE A 1 116 ? -1.739 9.304 12.188 1.00 90.62 116 ILE A O 1
ATOM 953 N N . LEU A 1 117 ? -3.525 8.057 12.694 1.00 87.19 117 LEU A N 1
ATOM 954 C CA . LEU A 1 117 ? -4.406 8.728 11.732 1.00 87.19 117 LEU A CA 1
ATOM 955 C C . LEU A 1 117 ? -5.334 9.702 12.464 1.00 87.19 117 LEU A C 1
ATOM 957 O O . LEU A 1 117 ? -5.790 9.407 13.577 1.00 87.19 117 LEU A O 1
ATOM 961 N N . SER A 1 118 ? -5.629 10.855 11.851 1.00 82.00 118 SER A N 1
ATOM 962 C CA . SER A 1 118 ? -6.749 11.692 12.296 1.00 82.00 118 SER A CA 1
ATOM 963 C C . SER A 1 118 ? -8.071 10.947 12.165 1.00 82.00 118 SER A C 1
ATOM 965 O O . SER A 1 118 ? -8.152 9.803 11.711 1.00 82.00 118 SER A O 1
ATOM 967 N N . GLN A 1 119 ? -9.139 11.587 12.634 1.00 77.88 119 GLN A N 1
ATOM 968 C CA . GLN A 1 119 ? -10.472 11.032 12.532 1.00 77.88 119 GLN A CA 1
ATOM 969 C C . GLN A 1 119 ? -10.802 10.675 11.074 1.00 77.88 119 GLN A C 1
ATOM 971 O O . GLN A 1 119 ? -10.915 11.537 10.208 1.00 77.88 119 GLN A O 1
ATOM 976 N N . ILE A 1 120 ? -10.992 9.379 10.832 1.00 81.62 120 ILE A N 1
ATOM 977 C CA . ILE A 1 120 ? -11.472 8.846 9.559 1.00 81.62 120 ILE A CA 1
ATOM 978 C C . ILE A 1 120 ? -12.974 9.096 9.507 1.00 81.62 120 ILE A C 1
ATOM 980 O O . ILE A 1 120 ? -13.776 8.396 10.138 1.00 81.62 120 ILE A O 1
ATOM 984 N N . ASN A 1 121 ? -13.347 10.149 8.787 1.00 71.00 121 ASN A N 1
ATOM 985 C CA . ASN A 1 121 ? -14.741 10.450 8.517 1.00 71.00 121 ASN A CA 1
ATOM 986 C C . ASN A 1 121 ? -15.327 9.314 7.670 1.00 71.00 121 ASN A C 1
ATOM 988 O O . ASN A 1 121 ? -14.694 8.835 6.732 1.00 71.00 121 ASN A O 1
ATOM 992 N N . HIS A 1 122 ? -16.533 8.871 8.023 1.00 78.62 122 HIS A N 1
ATOM 993 C CA . HIS A 1 122 ? -17.251 7.806 7.316 1.00 78.62 122 HIS A CA 1
ATOM 994 C C . HIS A 1 122 ? -16.588 6.419 7.354 1.00 78.62 122 HIS A C 1
ATOM 996 O O . HIS A 1 122 ? -16.757 5.624 6.429 1.00 78.62 122 HIS A O 1
ATOM 1002 N N . LEU A 1 123 ? -15.871 6.086 8.436 1.00 78.69 123 LEU A N 1
ATOM 1003 C CA . LEU A 1 123 ? -15.329 4.735 8.636 1.00 78.69 123 LEU A CA 1
ATOM 1004 C C . LEU A 1 123 ? -16.406 3.642 8.516 1.00 78.69 123 LEU A C 1
ATOM 1006 O O . LEU A 1 123 ? -16.114 2.526 8.114 1.00 78.69 123 LEU A O 1
ATOM 1010 N N . ASP A 1 124 ? -17.662 3.936 8.842 1.00 80.38 124 ASP A N 1
ATOM 1011 C CA . ASP A 1 124 ? -18.791 3.029 8.632 1.00 80.38 124 ASP A CA 1
ATOM 1012 C C . ASP A 1 124 ? -18.954 2.620 7.158 1.00 80.38 124 ASP A C 1
ATOM 1014 O O . ASP A 1 124 ? -19.234 1.451 6.893 1.00 80.38 124 ASP A O 1
ATOM 1018 N N . LYS A 1 125 ? -18.674 3.531 6.220 1.00 82.12 125 LYS A N 1
ATOM 1019 C CA . LYS A 1 125 ? -18.799 3.327 4.769 1.00 82.12 125 LYS A CA 1
ATOM 1020 C C . LYS A 1 125 ? -17.535 2.771 4.116 1.00 82.12 125 LYS A C 1
ATOM 1022 O O . LYS A 1 125 ? -17.623 2.160 3.058 1.00 82.12 125 LYS A O 1
ATOM 1027 N N . LEU A 1 126 ? -16.375 2.962 4.741 1.00 84.62 126 LEU A N 1
ATOM 1028 C CA . LEU A 1 126 ? -15.096 2.474 4.230 1.00 84.62 126 LEU A CA 1
ATOM 1029 C C . LEU A 1 126 ? -14.819 1.056 4.736 1.00 84.62 126 LEU A C 1
ATOM 1031 O O . LEU A 1 126 ? -14.985 0.756 5.919 1.00 84.62 126 LEU A O 1
ATOM 1035 N N . ARG A 1 127 ? -14.393 0.162 3.843 1.00 89.12 127 ARG A N 1
ATOM 1036 C CA . ARG A 1 127 ? -13.910 -1.183 4.213 1.00 89.12 127 ARG A CA 1
ATOM 1037 C C . ARG A 1 127 ? -12.400 -1.281 4.095 1.00 89.12 127 ARG A C 1
ATOM 1039 O O . ARG A 1 127 ? -11.752 -1.791 5.008 1.00 89.12 127 ARG A O 1
ATOM 1046 N N . ILE A 1 128 ? -11.888 -0.748 2.994 1.00 90.62 128 ILE A N 1
ATOM 1047 C CA . ILE A 1 128 ? -10.480 -0.586 2.657 1.00 90.62 128 ILE A CA 1
ATOM 1048 C C . ILE A 1 128 ? -10.302 0.857 2.186 1.00 90.62 128 ILE A C 1
ATOM 1050 O O . ILE A 1 128 ? -11.209 1.403 1.556 1.00 90.62 128 ILE A O 1
ATOM 1054 N N . PHE A 1 129 ? -9.188 1.479 2.549 1.00 90.12 129 PHE A N 1
ATOM 1055 C CA . PHE A 1 129 ? -8.873 2.859 2.208 1.0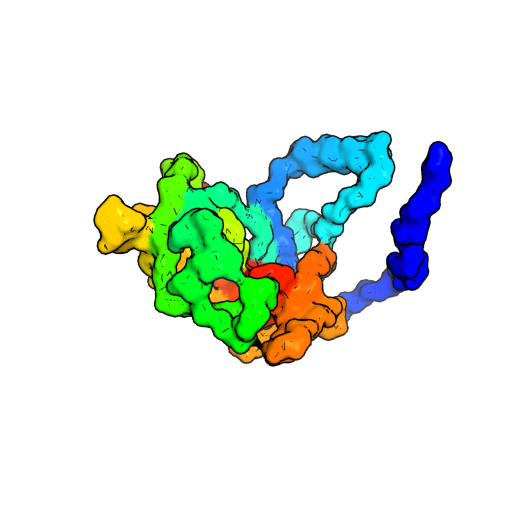0 90.12 129 PHE A CA 1
ATOM 1056 C C . PHE A 1 129 ? -7.360 3.097 2.265 1.00 90.12 129 PHE A C 1
ATOM 1058 O O . PHE A 1 129 ? -6.619 2.331 2.880 1.00 90.12 129 PHE A O 1
ATOM 1065 N N . GLU A 1 130 ? -6.920 4.177 1.641 1.00 90.12 130 GLU A N 1
ATOM 1066 C CA . GLU A 1 130 ? -5.573 4.732 1.769 1.00 90.12 130 GLU A CA 1
ATOM 1067 C C . GLU A 1 130 ? -5.645 5.955 2.685 1.00 90.12 130 GLU A C 1
ATOM 1069 O O . GLU A 1 130 ? -6.683 6.615 2.796 1.00 90.12 130 GLU A O 1
ATOM 1074 N N . SER A 1 131 ? -4.548 6.271 3.365 1.00 88.00 131 SER A N 1
ATOM 1075 C CA . SER A 1 131 ? -4.451 7.556 4.057 1.00 88.00 131 SER A CA 1
ATOM 1076 C C . SER A 1 131 ? -4.061 8.625 3.044 1.00 88.00 131 SER A C 1
ATOM 1078 O O . SER A 1 131 ? -3.281 8.364 2.132 1.00 88.00 131 SER A O 1
ATOM 1080 N N . ASN A 1 132 ? -4.537 9.857 3.225 1.00 82.62 132 ASN A N 1
ATOM 1081 C CA . ASN A 1 132 ? -4.081 10.956 2.378 1.00 82.62 132 ASN A CA 1
ATOM 1082 C C . ASN A 1 132 ? -2.545 11.055 2.409 1.00 82.62 132 ASN A C 1
ATOM 1084 O O . ASN A 1 132 ? -1.943 10.960 3.482 1.00 82.62 132 ASN A O 1
ATOM 1088 N N . TRP A 1 133 ? -1.947 11.230 1.224 1.00 79.50 133 TRP A N 1
ATOM 1089 C CA . TRP A 1 133 ? -0.497 11.307 0.975 1.00 79.50 133 TRP A CA 1
ATOM 1090 C C . TRP A 1 133 ? 0.309 10.022 1.219 1.00 79.50 133 TRP A C 1
ATOM 1092 O O . TRP A 1 133 ? 1.530 10.041 1.082 1.00 79.50 133 TRP A O 1
ATOM 1102 N N . ILE A 1 134 ? -0.353 8.910 1.545 1.00 86.44 134 ILE A N 1
ATOM 1103 C CA . ILE A 1 134 ? 0.259 7.585 1.657 1.00 86.44 134 ILE A CA 1
ATOM 1104 C C . ILE A 1 134 ? -0.461 6.658 0.682 1.00 86.44 134 ILE A C 1
ATOM 1106 O O . ILE A 1 134 ? -1.490 6.072 1.012 1.00 86.44 134 ILE A O 1
ATOM 1110 N N . PHE A 1 135 ? 0.090 6.544 -0.522 1.00 85.00 135 PHE A N 1
ATOM 1111 C CA . PHE A 1 135 ? -0.540 5.819 -1.630 1.00 85.00 135 PHE A CA 1
ATOM 1112 C C . PHE A 1 135 ? -0.068 4.367 -1.750 1.00 85.00 135 PHE A C 1
ATOM 1114 O O . PHE A 1 135 ? -0.625 3.590 -2.518 1.00 85.00 135 PHE A O 1
ATOM 1121 N N . ASP A 1 136 ? 0.973 3.983 -1.007 1.00 90.56 136 ASP A N 1
ATOM 1122 C CA . ASP A 1 136 ? 1.509 2.624 -1.010 1.00 90.56 136 ASP A CA 1
ATOM 1123 C C . ASP A 1 136 ? 1.203 1.833 0.265 1.00 90.56 136 ASP A C 1
ATOM 1125 O O . ASP A 1 136 ? 1.749 0.744 0.427 1.00 90.56 136 ASP A O 1
ATOM 1129 N N . ASP A 1 137 ? 0.324 2.313 1.151 1.00 92.81 137 ASP A N 1
ATOM 1130 C CA . ASP A 1 137 ? -0.149 1.561 2.320 1.00 92.81 137 ASP A CA 1
ATOM 1131 C C . ASP A 1 137 ? -1.672 1.455 2.376 1.00 92.81 137 ASP A C 1
ATOM 1133 O O . ASP A 1 137 ? -2.402 2.433 2.239 1.00 92.81 137 ASP A O 1
ATOM 1137 N 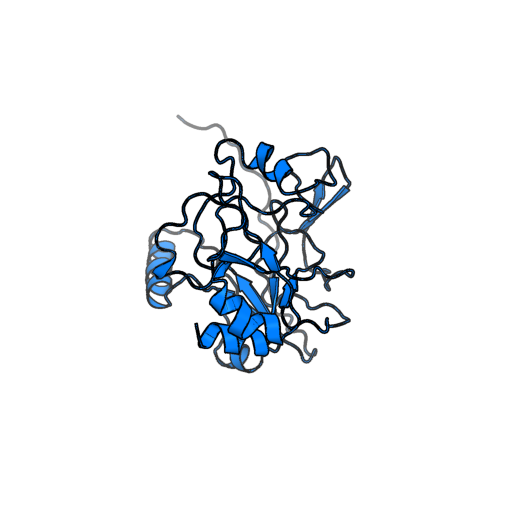N . ILE A 1 138 ? -2.144 0.238 2.650 1.00 94.50 138 ILE A N 1
ATOM 1138 C CA . ILE A 1 138 ? -3.568 -0.080 2.708 1.00 94.50 138 ILE A CA 1
ATOM 1139 C C . ILE A 1 138 ? -4.022 -0.146 4.159 1.00 94.50 138 ILE A C 1
ATOM 1141 O O . ILE A 1 138 ? -3.499 -0.927 4.959 1.00 94.50 138 ILE A O 1
ATOM 1145 N N . PHE A 1 139 ? -5.074 0.598 4.468 1.00 94.81 139 PHE A N 1
ATOM 1146 C CA . PHE A 1 139 ? -5.784 0.544 5.733 1.00 94.81 139 PHE A CA 1
ATOM 1147 C C . PHE A 1 139 ? -7.127 -0.149 5.551 1.00 94.81 139 PHE A C 1
ATOM 1149 O O . PHE A 1 139 ? -7.776 -0.060 4.509 1.00 94.81 139 PHE A O 1
ATOM 1156 N N . MET A 1 140 ? -7.570 -0.863 6.577 1.00 95.06 140 MET A N 1
ATOM 1157 C CA . MET A 1 140 ? -8.850 -1.557 6.536 1.00 95.06 140 MET A CA 1
ATOM 1158 C C . MET A 1 140 ? -9.440 -1.736 7.920 1.00 95.06 140 MET A C 1
ATOM 1160 O O . MET A 1 140 ? -8.759 -1.621 8.942 1.00 95.06 140 MET A O 1
ATOM 1164 N N . LYS A 1 141 ? -10.729 -2.058 7.943 1.00 95.00 141 LYS A N 1
ATOM 1165 C CA . LYS A 1 141 ? -11.411 -2.483 9.161 1.00 95.00 141 LYS A CA 1
ATOM 1166 C C . LYS A 1 141 ? -10.783 -3.759 9.731 1.00 95.00 141 LYS A C 1
ATOM 1168 O O . LYS A 1 141 ? -10.484 -4.694 8.986 1.00 95.00 141 LYS A O 1
ATOM 1173 N N . THR A 1 142 ? -10.620 -3.823 11.052 1.00 96.75 142 THR A N 1
ATOM 1174 C CA . THR A 1 142 ? -10.013 -4.980 11.740 1.00 96.75 142 THR A CA 1
ATOM 1175 C C . THR A 1 142 ? -10.758 -6.285 11.447 1.00 96.75 142 THR A C 1
ATOM 1177 O O . THR A 1 142 ? -10.133 -7.337 11.294 1.00 96.75 142 THR A O 1
ATOM 1180 N N . GLU A 1 143 ? -12.086 -6.232 11.342 1.00 96.81 143 GLU A N 1
ATOM 1181 C CA . GLU A 1 143 ? -12.920 -7.377 10.977 1.00 96.81 143 GLU A CA 1
ATOM 1182 C C . GLU A 1 143 ? -12.627 -7.881 9.557 1.00 96.81 143 GLU A C 1
ATOM 1184 O O . GLU A 1 143 ? -12.480 -9.085 9.369 1.00 96.81 143 GLU A O 1
ATOM 1189 N N . ILE A 1 144 ? -12.417 -6.978 8.590 1.00 96.31 144 ILE A N 1
ATOM 1190 C CA . ILE A 1 144 ? -12.080 -7.330 7.203 1.00 96.31 144 ILE A CA 1
ATOM 1191 C C . ILE A 1 144 ? -10.708 -8.002 7.136 1.00 96.31 144 ILE A C 1
ATOM 1193 O O . ILE A 1 144 ? -10.561 -9.047 6.502 1.00 96.31 144 ILE A O 1
ATOM 1197 N N . TYR A 1 145 ? -9.713 -7.457 7.843 1.00 98.06 145 TYR A N 1
ATOM 1198 C CA . TYR A 1 145 ? -8.405 -8.102 7.964 1.00 98.06 145 TYR A CA 1
ATOM 1199 C C . TYR A 1 145 ? -8.528 -9.513 8.552 1.00 98.06 145 TYR A C 1
ATOM 1201 O O . TYR A 1 145 ? -7.978 -10.469 8.006 1.00 98.06 145 TYR A O 1
ATOM 1209 N N . THR A 1 146 ? -9.265 -9.649 9.656 1.00 98.31 146 THR A N 1
ATOM 1210 C CA . THR A 1 146 ? -9.391 -10.915 10.388 1.00 98.31 146 THR A CA 1
ATOM 1211 C C . THR A 1 146 ? -10.083 -11.991 9.558 1.00 98.31 146 THR A C 1
ATOM 1213 O O . THR A 1 146 ? -9.673 -13.149 9.609 1.00 98.31 146 THR A O 1
ATOM 1216 N N . GLU A 1 147 ? -11.112 -11.612 8.803 1.00 98.06 147 GLU A N 1
ATOM 1217 C CA . GLU A 1 147 ? -11.900 -12.527 7.981 1.00 98.06 147 GLU A CA 1
ATOM 1218 C C . GLU A 1 147 ? -11.168 -12.941 6.699 1.00 98.06 147 GLU A C 1
ATOM 1220 O O . GLU A 1 147 ? -11.170 -14.122 6.358 1.00 98.06 147 GLU A O 1
ATOM 1225 N N . TYR A 1 148 ? -10.513 -12.001 6.007 1.00 97.19 148 TYR A N 1
ATOM 1226 C CA . TYR A 1 148 ? -10.022 -12.237 4.644 1.00 97.19 148 TYR A CA 1
ATOM 1227 C C . TYR A 1 148 ? -8.499 -12.301 4.506 1.00 97.19 148 TYR A C 1
ATOM 1229 O O . TYR A 1 148 ? -7.999 -13.104 3.722 1.00 97.19 148 TYR A O 1
ATOM 1237 N N . PHE A 1 149 ? -7.744 -11.489 5.249 1.00 96.94 149 PHE A N 1
ATOM 1238 C CA . PHE A 1 149 ? -6.295 -11.335 5.043 1.00 96.94 149 PHE A CA 1
ATOM 1239 C C . PHE A 1 149 ? -5.469 -12.178 6.016 1.00 96.94 149 PHE A C 1
ATOM 1241 O O . PHE A 1 149 ? -4.485 -12.802 5.617 1.00 96.94 149 PHE A O 1
ATOM 1248 N N . LYS A 1 150 ? -5.908 -12.285 7.273 1.00 97.75 150 LYS A N 1
ATOM 1249 C CA . LYS A 1 150 ? -5.267 -13.132 8.284 1.00 97.75 150 LYS A CA 1
ATOM 1250 C C . LYS A 1 150 ? -5.189 -14.611 7.860 1.00 97.75 150 LYS A C 1
ATOM 1252 O O . LYS A 1 150 ? -4.123 -15.200 8.041 1.00 97.75 150 LYS A O 1
ATOM 1257 N N . PRO A 1 151 ? -6.231 -15.236 7.265 1.00 97.56 151 PRO A N 1
ATOM 1258 C CA . PRO A 1 151 ? -6.139 -16.624 6.796 1.00 97.56 151 PRO A CA 1
ATOM 1259 C C . PRO A 1 151 ? -5.139 -16.835 5.653 1.00 97.56 151 PRO A C 1
ATOM 1261 O O . PRO A 1 151 ? -4.690 -17.957 5.440 1.00 97.56 151 PRO A O 1
ATOM 1264 N N . LEU A 1 152 ? -4.767 -15.768 4.938 1.00 96.31 152 LEU A N 1
ATOM 1265 C CA . LEU A 1 152 ? -3.739 -15.802 3.894 1.00 96.31 152 LEU A CA 1
ATOM 1266 C C . LEU A 1 152 ? -2.313 -15.690 4.459 1.00 96.31 152 LEU A C 1
ATOM 1268 O O . LEU A 1 152 ? -1.355 -15.678 3.690 1.00 96.31 152 LEU A O 1
ATOM 1272 N N . GLY A 1 153 ? -2.162 -15.598 5.786 1.00 96.50 153 GLY A N 1
ATOM 1273 C CA . GLY A 1 153 ? -0.866 -15.455 6.449 1.00 96.50 153 GLY A CA 1
ATOM 1274 C C . GLY A 1 153 ? -0.256 -14.057 6.328 1.00 96.50 153 GLY A C 1
ATOM 1275 O O . GLY A 1 153 ? 0.944 -13.907 6.539 1.00 96.50 153 GLY A O 1
ATOM 1276 N N . LEU A 1 154 ? -1.057 -13.047 5.975 1.00 96.75 154 LEU A N 1
ATOM 1277 C CA . LEU A 1 154 ? -0.619 -11.652 5.949 1.00 96.75 154 LEU A CA 1
ATOM 1278 C C . LEU A 1 154 ? -0.668 -11.064 7.359 1.00 96.75 154 LEU A C 1
ATOM 1280 O O . LEU A 1 154 ? -1.592 -11.352 8.120 1.00 96.75 154 LEU A O 1
ATOM 1284 N N . ASN A 1 155 ? 0.319 -10.233 7.685 1.00 97.31 155 ASN A N 1
ATOM 1285 C CA . ASN A 1 155 ? 0.391 -9.530 8.961 1.00 97.31 155 ASN A CA 1
ATOM 1286 C C . ASN A 1 155 ? -0.322 -8.173 8.882 1.00 97.31 155 ASN A C 1
ATOM 1288 O O . ASN A 1 155 ? -0.751 -7.723 7.817 1.00 97.31 155 ASN A O 1
ATOM 1292 N N . TYR A 1 156 ? -0.427 -7.500 10.025 1.00 97.88 156 TYR A N 1
ATOM 1293 C CA . TYR A 1 156 ? -0.887 -6.120 10.092 1.00 97.88 156 TYR A CA 1
ATOM 1294 C C . TYR A 1 156 ? -0.015 -5.296 11.037 1.00 97.88 156 TYR A C 1
ATOM 1296 O O . TYR A 1 156 ? 0.549 -5.819 12.002 1.00 97.88 156 TYR A O 1
ATOM 1304 N N . ILE A 1 157 ? 0.025 -3.991 10.790 1.00 97.44 157 ILE A N 1
ATOM 1305 C CA . ILE A 1 157 ? 0.582 -2.985 11.691 1.00 97.44 157 ILE A CA 1
ATOM 1306 C C . ILE A 1 157 ? -0.600 -2.295 12.392 1.00 97.44 157 ILE A C 1
ATOM 1308 O O . ILE A 1 157 ? -1.571 -1.906 11.729 1.00 97.44 157 ILE A O 1
ATOM 1312 N N . PRO A 1 158 ? -0.595 -2.163 13.734 1.00 96.38 158 PRO A N 1
ATOM 1313 C CA . PRO A 1 158 ? -1.672 -1.466 14.427 1.00 96.38 158 PRO A CA 1
ATOM 1314 C C . PRO A 1 158 ? -1.726 -0.007 13.971 1.00 96.38 158 PRO A C 1
ATOM 1316 O O . PRO A 1 158 ? -0.694 0.641 13.865 1.00 96.38 158 PRO A O 1
ATOM 1319 N N . VAL A 1 159 ? -2.920 0.541 13.758 1.00 94.38 159 VAL A N 1
ATOM 1320 C CA . VAL A 1 159 ? -3.088 1.995 13.617 1.00 94.38 159 VAL A CA 1
ATOM 1321 C C . VAL A 1 159 ? -3.336 2.575 14.996 1.00 94.38 159 VAL A C 1
ATOM 1323 O O . VAL A 1 159 ? -4.101 2.021 15.777 1.00 94.38 159 VAL A O 1
ATOM 1326 N N . MET A 1 160 ? -2.702 3.688 15.323 1.00 93.00 160 MET A N 1
ATOM 1327 C CA . MET A 1 160 ? -2.754 4.302 16.643 1.00 93.00 160 MET A CA 1
ATOM 1328 C C . MET A 1 160 ? -3.773 5.446 16.677 1.00 93.00 160 MET A C 1
ATOM 1330 O O . MET A 1 160 ? -3.966 6.180 15.712 1.00 93.00 160 MET A O 1
ATOM 1334 N N . ARG A 1 161 ? -4.424 5.625 17.825 1.00 88.06 161 ARG A N 1
ATOM 1335 C CA . ARG A 1 161 ? -5.218 6.813 18.160 1.00 88.06 161 ARG A CA 1
ATOM 1336 C C . ARG A 1 161 ? -4.293 7.912 18.663 1.00 88.06 161 ARG A C 1
ATOM 1338 O O . ARG A 1 161 ? -3.319 7.617 19.348 1.00 88.06 161 ARG A O 1
ATOM 1345 N N . LEU A 1 162 ? -4.631 9.172 18.394 1.00 83.44 162 LEU A N 1
ATOM 1346 C CA . LEU A 1 162 ? -3.850 10.308 18.889 1.00 83.44 162 LEU A CA 1
ATOM 1347 C C . LEU A 1 162 ? -4.053 10.540 20.398 1.00 83.44 162 LEU A C 1
ATOM 1349 O O . LEU A 1 162 ? -3.090 10.796 21.118 1.00 83.44 162 LEU A O 1
ATOM 1353 N N . ARG A 1 163 ? -5.299 10.453 20.896 1.00 83.38 163 ARG A N 1
ATOM 1354 C CA . ARG A 1 163 ? -5.647 10.743 22.302 1.00 83.38 163 ARG A CA 1
ATOM 1355 C C . ARG A 1 163 ? -6.702 9.769 22.858 1.00 83.38 163 ARG A C 1
ATOM 1357 O O . ARG A 1 163 ? -7.823 9.770 22.352 1.00 83.38 163 ARG A O 1
ATOM 1364 N N . PRO A 1 164 ? -6.391 8.981 23.907 1.00 86.12 164 PRO A N 1
ATOM 1365 C CA . PRO A 1 164 ? -5.040 8.652 24.378 1.00 86.12 164 PRO A CA 1
ATOM 1366 C C . PRO A 1 164 ? -4.266 7.852 23.316 1.00 86.12 164 PRO A C 1
ATOM 1368 O O . PRO A 1 164 ? -4.875 7.112 22.536 1.00 86.12 164 PRO A O 1
ATOM 1371 N N . LYS A 1 165 ? -2.928 7.966 23.306 1.00 87.06 165 LYS A N 1
ATOM 1372 C CA . LYS A 1 165 ? -2.066 7.200 22.392 1.00 87.06 165 LYS A CA 1
ATOM 1373 C C . LYS A 1 165 ? -2.210 5.703 22.669 1.00 87.06 165 LYS A C 1
ATOM 1375 O O . LYS A 1 165 ? -1.706 5.200 23.666 1.00 87.06 165 LYS A O 1
ATOM 1380 N N . SER A 1 166 ? -2.957 5.008 21.817 1.00 92.44 166 SER A N 1
ATOM 1381 C CA . SER A 1 166 ? -3.346 3.603 22.006 1.00 92.44 166 SER A CA 1
ATOM 1382 C C . SER A 1 166 ? -3.698 2.950 20.667 1.00 92.44 166 SER A C 1
ATOM 1384 O O . SER A 1 166 ? -4.098 3.672 19.752 1.00 92.44 166 SER A O 1
ATOM 1386 N N . PRO A 1 167 ? -3.577 1.619 20.516 1.00 95.06 167 PRO A N 1
ATOM 1387 C CA . PRO A 1 167 ? -4.025 0.939 19.305 1.00 95.06 167 PRO A CA 1
ATOM 1388 C C . PRO A 1 167 ? -5.509 1.197 19.027 1.00 95.06 167 PRO A C 1
ATOM 1390 O O . PRO A 1 167 ? -6.352 1.160 19.927 1.00 95.06 167 PRO A O 1
ATOM 1393 N N . ASN A 1 168 ? -5.839 1.458 17.769 1.00 92.62 168 ASN A N 1
ATOM 1394 C CA . ASN A 1 168 ? -7.200 1.592 17.297 1.00 92.62 168 ASN A CA 1
ATOM 1395 C C . ASN A 1 168 ? -7.772 0.189 17.039 1.00 92.62 168 ASN A C 1
ATOM 1397 O O . ASN A 1 168 ? -7.335 -0.482 16.113 1.00 92.62 168 ASN A O 1
ATOM 1401 N N . PRO A 1 169 ? -8.773 -0.271 17.805 1.00 93.88 169 PRO A N 1
ATOM 1402 C CA . PRO A 1 169 ? -9.320 -1.613 17.640 1.00 93.88 169 PRO A CA 1
ATOM 1403 C C . PRO A 1 169 ? -10.117 -1.789 16.343 1.00 93.88 169 PRO A C 1
ATOM 1405 O O . PRO A 1 169 ? -10.419 -2.921 15.981 1.00 93.88 169 PRO A O 1
ATOM 1408 N N . LYS A 1 170 ? -10.500 -0.699 15.662 1.00 94.31 170 LYS A N 1
ATOM 1409 C CA . LYS A 1 170 ? -11.378 -0.747 14.482 1.00 94.31 170 LYS A CA 1
ATOM 1410 C C . LYS A 1 170 ? -10.631 -0.766 13.155 1.00 94.31 170 LYS A C 1
ATOM 1412 O O . LYS A 1 170 ? -11.247 -1.084 12.146 1.00 94.31 170 LYS A O 1
ATOM 1417 N N . ILE A 1 171 ? -9.368 -0.352 13.138 1.00 94.94 171 ILE A N 1
ATOM 1418 C CA . ILE A 1 171 ? -8.606 -0.140 11.908 1.00 94.94 171 ILE A CA 1
ATOM 1419 C C . ILE A 1 171 ? -7.215 -0.723 12.083 1.00 94.94 171 ILE A C 1
ATOM 1421 O O . ILE A 1 171 ? -6.567 -0.518 13.111 1.00 94.94 171 ILE A O 1
ATOM 1425 N N . VAL A 1 172 ? -6.743 -1.372 11.031 1.00 97.06 172 VAL A N 1
ATOM 1426 C CA . VAL A 1 172 ? -5.380 -1.872 10.900 1.00 97.06 172 VAL A CA 1
ATOM 1427 C C . VAL A 1 172 ? -4.786 -1.417 9.572 1.00 97.06 172 VAL A C 1
ATOM 1429 O O . VAL A 1 172 ? -5.521 -1.139 8.625 1.00 97.06 172 VAL A O 1
ATOM 1432 N N . GLN A 1 173 ? -3.462 -1.353 9.504 1.00 97.31 173 GLN A N 1
ATOM 1433 C CA . GLN A 1 173 ? -2.720 -1.242 8.253 1.00 97.31 173 GLN A CA 1
ATOM 1434 C C . GLN A 1 173 ? -2.281 -2.649 7.842 1.00 97.31 173 GLN A C 1
ATOM 1436 O O . GLN A 1 173 ? -1.736 -3.381 8.667 1.00 97.31 173 GLN A O 1
ATOM 1441 N N . LEU A 1 174 ? -2.504 -3.040 6.590 1.00 97.69 174 LEU A N 1
ATOM 1442 C CA . LEU A 1 174 ? -2.004 -4.311 6.073 1.00 97.69 174 LEU A CA 1
ATOM 1443 C C . LEU A 1 174 ? -0.481 -4.238 5.908 1.00 97.69 174 LEU A C 1
ATOM 1445 O O . LEU A 1 174 ? 0.026 -3.343 5.235 1.00 97.69 174 LEU A O 1
ATOM 1449 N N . ASP A 1 175 ? 0.242 -5.191 6.495 1.00 97.25 175 ASP A N 1
ATOM 1450 C CA . ASP A 1 175 ? 1.692 -5.310 6.323 1.00 97.25 175 ASP A CA 1
ATOM 1451 C C . ASP A 1 175 ? 1.977 -6.042 5.007 1.00 97.25 175 ASP A C 1
ATOM 1453 O O . ASP A 1 175 ? 2.010 -7.275 4.945 1.00 97.25 175 ASP A O 1
ATOM 1457 N N . ILE A 1 176 ? 2.060 -5.272 3.919 1.00 96.44 176 ILE A N 1
ATOM 1458 C CA . ILE A 1 176 ? 2.255 -5.807 2.570 1.00 96.44 176 ILE A CA 1
ATOM 1459 C C . ILE A 1 176 ? 3.755 -6.051 2.336 1.00 96.44 176 ILE A C 1
ATOM 1461 O O . ILE A 1 176 ? 4.526 -5.084 2.338 1.00 96.44 176 ILE A O 1
ATOM 1465 N N . PRO A 1 177 ? 4.181 -7.300 2.055 1.00 95.25 177 PRO A N 1
ATOM 1466 C CA . PRO A 1 177 ? 5.584 -7.620 1.811 1.00 95.25 177 PRO A CA 1
ATOM 1467 C C . PRO A 1 177 ? 6.157 -6.842 0.625 1.00 95.25 177 PRO A C 1
ATOM 1469 O O . PRO A 1 177 ? 5.522 -6.752 -0.424 1.00 95.25 177 PRO A O 1
ATOM 1472 N N . ILE A 1 178 ? 7.377 -6.330 0.769 1.00 93.94 178 ILE A N 1
ATOM 1473 C CA . ILE A 1 178 ? 8.130 -5.693 -0.318 1.00 93.94 178 ILE A CA 1
ATOM 1474 C C . ILE A 1 178 ? 9.033 -6.749 -0.960 1.00 93.94 178 ILE A C 1
ATOM 1476 O O . ILE A 1 178 ? 9.697 -7.504 -0.248 1.00 93.94 178 ILE A O 1
ATOM 1480 N N . LEU A 1 179 ? 9.078 -6.800 -2.292 1.00 92.44 179 LEU A N 1
ATOM 1481 C CA . LEU A 1 179 ? 10.012 -7.673 -3.004 1.00 92.44 179 LEU A CA 1
ATOM 1482 C C . LEU A 1 179 ? 11.473 -7.282 -2.740 1.00 92.44 179 LEU A C 1
ATOM 1484 O O . LEU A 1 179 ? 11.831 -6.106 -2.676 1.00 92.44 179 LEU A O 1
ATOM 1488 N N . ASP A 1 180 ? 12.338 -8.286 -2.632 1.00 89.50 180 ASP A N 1
ATOM 1489 C CA . ASP A 1 180 ? 13.785 -8.117 -2.466 1.00 89.50 180 ASP A CA 1
ATOM 1490 C C . ASP A 1 180 ? 14.542 -8.013 -3.804 1.00 89.50 180 ASP A C 1
ATOM 1492 O O . ASP A 1 180 ? 15.699 -7.571 -3.847 1.00 89.50 180 ASP A O 1
ATOM 1496 N N . HIS A 1 181 ? 13.870 -8.330 -4.908 1.00 87.12 181 HIS A N 1
ATOM 1497 C CA . HIS A 1 181 ? 14.372 -8.275 -6.276 1.00 87.12 181 HIS A CA 1
ATOM 1498 C C . HIS A 1 181 ? 13.589 -7.271 -7.131 1.00 87.12 181 HIS A C 1
ATOM 1500 O O . HIS A 1 181 ? 12.482 -6.859 -6.786 1.00 87.12 181 HIS A O 1
ATOM 1506 N N . GLU A 1 182 ? 14.216 -6.839 -8.223 1.00 85.38 182 GLU A N 1
ATOM 1507 C CA . GLU A 1 182 ? 13.645 -5.862 -9.151 1.00 85.38 182 GLU A CA 1
ATOM 1508 C C . GLU A 1 182 ? 12.563 -6.500 -10.034 1.00 85.38 182 GLU A C 1
ATOM 1510 O O . GLU A 1 182 ? 12.651 -7.680 -10.393 1.00 85.38 182 GLU A O 1
ATOM 1515 N N . ILE A 1 183 ? 11.553 -5.714 -10.407 1.00 84.75 183 ILE A N 1
ATOM 1516 C CA . ILE A 1 183 ? 10.679 -6.068 -11.533 1.00 84.75 183 ILE A CA 1
ATOM 1517 C C . ILE A 1 183 ? 11.426 -5.825 -12.848 1.00 84.75 183 ILE A C 1
ATOM 1519 O O . ILE A 1 183 ? 12.402 -5.076 -12.898 1.00 84.75 183 ILE A O 1
ATOM 1523 N N . GLU A 1 184 ? 10.964 -6.432 -13.941 1.00 73.12 184 GLU A N 1
ATOM 1524 C CA . GLU A 1 184 ? 11.590 -6.266 -15.255 1.00 73.12 184 GLU A CA 1
ATOM 1525 C C . GLU A 1 184 ? 11.413 -4.828 -15.804 1.00 73.12 184 GLU A C 1
ATOM 1527 O O . GLU A 1 184 ? 10.530 -4.537 -16.600 1.00 73.12 184 GLU A O 1
ATOM 1532 N N . ASN A 1 185 ? 12.267 -3.896 -15.386 1.00 65.75 185 ASN A N 1
ATOM 1533 C CA . ASN A 1 185 ? 12.075 -2.448 -15.543 1.00 65.75 185 ASN A CA 1
ATOM 1534 C C . ASN A 1 185 ? 12.707 -1.831 -16.810 1.00 65.75 185 ASN A C 1
ATOM 1536 O O . ASN A 1 185 ? 12.826 -0.611 -16.902 1.00 65.75 185 ASN A O 1
ATOM 1540 N N . HIS A 1 186 ? 13.088 -2.631 -17.815 1.00 59.91 186 HIS A N 1
ATOM 1541 C CA . HIS A 1 186 ? 13.891 -2.171 -18.965 1.00 59.91 186 HIS A CA 1
ATOM 1542 C C . HIS A 1 186 ? 13.238 -1.074 -19.829 1.00 59.91 186 HIS A C 1
ATOM 1544 O O . HIS A 1 186 ? 13.927 -0.428 -20.615 1.00 59.91 186 HIS A O 1
ATOM 1550 N N . LYS A 1 187 ? 11.923 -0.861 -19.703 1.00 67.88 187 LYS A N 1
ATOM 1551 C CA . LYS A 1 187 ? 11.177 0.190 -20.420 1.00 67.88 187 LYS A CA 1
ATOM 1552 C C . LYS A 1 187 ? 10.888 1.429 -19.575 1.00 67.88 187 LYS A C 1
ATOM 1554 O O . LYS A 1 187 ? 10.298 2.375 -20.084 1.00 67.88 187 LYS A O 1
ATOM 1559 N N . MET A 1 188 ? 11.241 1.412 -18.293 1.00 78.75 188 MET A N 1
ATOM 1560 C CA . MET A 1 188 ? 10.875 2.466 -17.355 1.00 78.75 188 MET A CA 1
ATOM 1561 C C . MET A 1 188 ? 11.976 3.517 -17.296 1.00 78.75 188 MET A C 1
ATOM 1563 O O . MET A 1 188 ? 13.146 3.200 -17.070 1.00 78.75 188 MET A O 1
ATOM 1567 N N . THR A 1 189 ? 11.598 4.777 -17.469 1.00 83.38 189 THR A N 1
ATOM 1568 C CA . THR A 1 189 ? 12.481 5.908 -17.198 1.00 83.38 189 THR A CA 1
ATOM 1569 C C . THR A 1 189 ? 12.548 6.166 -15.698 1.00 83.38 189 THR A C 1
ATOM 1571 O O . THR A 1 189 ? 11.610 5.894 -14.943 1.00 83.38 189 THR A O 1
ATOM 1574 N N . PHE A 1 190 ? 13.702 6.648 -15.247 1.00 88.31 190 PHE A N 1
ATOM 1575 C CA . PHE A 1 190 ? 13.914 7.020 -13.858 1.00 88.31 190 PHE A CA 1
ATOM 1576 C C . PHE A 1 190 ? 14.863 8.206 -13.757 1.00 88.31 190 PHE A C 1
ATOM 1578 O O . PHE A 1 190 ? 15.812 8.337 -14.535 1.00 88.31 190 PHE A O 1
ATOM 1585 N N . ALA A 1 191 ? 14.657 9.013 -12.723 1.00 88.06 191 ALA A N 1
ATOM 1586 C CA . ALA A 1 191 ? 15.651 9.949 -12.231 1.00 88.06 191 ALA A CA 1
ATOM 1587 C C . ALA A 1 191 ? 16.469 9.292 -11.112 1.00 88.06 191 ALA A C 1
ATOM 1589 O O . ALA A 1 191 ? 15.983 8.426 -10.380 1.00 88.06 191 ALA A O 1
ATOM 1590 N N . LYS A 1 192 ? 17.728 9.703 -10.955 1.00 90.38 192 LYS A N 1
ATOM 1591 C CA . LYS A 1 192 ? 18.513 9.371 -9.760 1.00 90.38 192 LYS A CA 1
ATOM 1592 C C . LYS A 1 192 ? 18.480 10.554 -8.810 1.00 90.38 192 LYS A C 1
ATOM 1594 O O . LYS A 1 192 ? 18.705 11.684 -9.232 1.00 90.38 192 LYS A O 1
ATOM 1599 N N . CYS A 1 193 ? 18.258 10.294 -7.528 1.00 88.69 193 CYS A N 1
ATOM 1600 C CA . CYS A 1 193 ? 18.456 11.314 -6.512 1.00 88.69 193 CYS A CA 1
ATOM 1601 C C . CYS A 1 193 ? 19.941 11.695 -6.452 1.00 88.69 193 CYS A C 1
ATOM 1603 O O . CYS A 1 193 ? 20.789 10.829 -6.247 1.00 88.69 193 CYS A O 1
ATOM 1605 N N . GLU A 1 194 ? 20.262 12.981 -6.567 1.00 90.31 194 GLU A N 1
ATOM 1606 C CA . GLU A 1 194 ? 21.651 13.459 -6.531 1.00 90.31 194 GLU A CA 1
ATOM 1607 C C . GLU A 1 194 ? 22.339 13.230 -5.175 1.00 90.31 194 GLU A C 1
ATOM 1609 O O . GLU A 1 194 ? 23.562 13.149 -5.115 1.00 90.31 194 GLU A O 1
ATOM 1614 N N . GLN A 1 195 ? 21.569 13.093 -4.088 1.00 89.94 195 GLN A N 1
ATOM 1615 C CA . GLN A 1 195 ? 22.119 12.938 -2.737 1.00 89.94 195 GLN A CA 1
ATOM 1616 C C . GLN A 1 195 ? 22.373 11.481 -2.332 1.00 89.94 195 GLN A C 1
ATOM 1618 O O . GLN A 1 195 ? 23.405 11.197 -1.733 1.00 89.94 195 GLN A O 1
ATOM 1623 N N . CYS A 1 196 ? 21.457 10.553 -2.631 1.00 89.50 196 CYS A N 1
ATOM 1624 C CA . CYS A 1 196 ? 21.616 9.138 -2.251 1.00 89.50 196 CYS A CA 1
ATOM 1625 C C . CYS A 1 196 ? 21.831 8.186 -3.432 1.00 89.50 196 CYS A C 1
ATOM 1627 O O . CYS A 1 196 ? 22.102 7.008 -3.222 1.00 89.50 196 CYS A O 1
ATOM 1629 N N . GLY A 1 197 ? 21.668 8.651 -4.671 1.00 90.19 197 GLY A N 1
ATOM 1630 C CA . GLY A 1 197 ? 21.766 7.815 -5.867 1.00 90.19 197 GLY A CA 1
ATOM 1631 C C . GLY A 1 197 ? 20.588 6.860 -6.095 1.00 90.19 197 GLY A C 1
ATOM 1632 O O . GLY A 1 197 ? 20.581 6.172 -7.119 1.00 90.19 197 GLY A O 1
ATOM 1633 N N . ASN A 1 198 ? 19.592 6.818 -5.198 1.00 89.75 198 ASN A N 1
ATOM 1634 C CA . ASN A 1 198 ? 18.399 5.986 -5.375 1.00 89.75 198 ASN A CA 1
ATOM 1635 C C . ASN A 1 198 ? 17.665 6.366 -6.665 1.00 89.75 198 ASN A C 1
ATOM 1637 O O . ASN A 1 198 ? 17.554 7.546 -7.007 1.00 89.75 198 ASN A O 1
ATOM 1641 N N . LYS A 1 199 ? 17.145 5.351 -7.358 1.00 89.81 199 LYS A N 1
ATOM 1642 C CA . LYS A 1 199 ? 16.300 5.532 -8.539 1.00 89.81 199 LYS A CA 1
ATOM 1643 C C . LYS A 1 199 ? 14.869 5.845 -8.106 1.00 89.81 199 LYS A C 1
ATOM 1645 O O . LYS A 1 199 ? 14.322 5.143 -7.257 1.00 89.81 199 LYS A O 1
ATOM 1650 N N . ILE A 1 200 ? 14.283 6.863 -8.720 1.00 88.94 200 ILE A N 1
ATOM 1651 C CA . ILE A 1 200 ? 12.859 7.182 -8.646 1.00 88.94 200 ILE A CA 1
ATOM 1652 C C . ILE A 1 200 ? 12.320 7.020 -10.058 1.00 88.94 200 ILE A C 1
ATOM 1654 O O . ILE A 1 200 ? 12.709 7.764 -10.958 1.00 88.94 200 ILE A O 1
ATOM 1658 N N . TYR A 1 201 ? 11.487 6.006 -10.249 1.00 87.62 201 TYR A N 1
ATOM 1659 C CA . TYR A 1 201 ? 10.879 5.714 -11.536 1.00 87.62 201 TYR A CA 1
ATOM 1660 C C . TYR A 1 201 ? 9.697 6.648 -11.782 1.00 87.62 201 TYR A C 1
ATOM 1662 O O . TYR A 1 201 ? 8.953 6.999 -10.857 1.00 87.62 201 TYR A O 1
ATOM 1670 N N . ASP A 1 202 ? 9.524 7.035 -13.041 1.00 80.19 202 ASP A N 1
ATOM 1671 C CA . ASP A 1 202 ? 8.362 7.809 -13.449 1.00 80.19 202 ASP A CA 1
ATOM 1672 C C . ASP A 1 202 ? 7.095 6.970 -13.265 1.00 80.19 202 ASP A C 1
ATOM 1674 O O . ASP A 1 202 ? 7.089 5.753 -13.479 1.00 80.19 202 ASP A O 1
ATOM 1678 N N . ASN A 1 203 ? 5.994 7.623 -12.891 1.00 68.88 203 ASN A N 1
ATOM 1679 C CA . ASN A 1 203 ? 4.683 6.978 -12.818 1.00 68.88 203 ASN A CA 1
ATOM 1680 C C . ASN A 1 203 ? 4.069 6.875 -14.223 1.00 68.88 203 ASN A C 1
ATOM 1682 O O . ASN A 1 203 ? 2.989 7.402 -14.483 1.00 68.88 203 ASN A O 1
ATOM 1686 N N . ILE A 1 204 ? 4.799 6.263 -15.158 1.00 63.84 204 ILE A N 1
ATOM 1687 C CA . ILE A 1 204 ? 4.278 6.000 -16.496 1.00 63.84 204 ILE A CA 1
ATOM 1688 C C . ILE A 1 204 ? 3.206 4.924 -16.354 1.00 63.84 204 ILE A C 1
ATOM 1690 O O . ILE A 1 204 ? 3.469 3.833 -15.846 1.00 63.84 204 ILE A O 1
ATOM 1694 N N . GLN A 1 205 ? 2.003 5.241 -16.823 1.00 61.59 205 GLN A N 1
ATOM 1695 C CA . GLN A 1 205 ? 0.962 4.255 -17.078 1.00 61.59 205 GLN A CA 1
ATOM 1696 C C . GLN A 1 205 ? 1.430 3.395 -18.254 1.00 61.59 205 GLN A C 1
ATOM 1698 O O . GLN A 1 205 ? 1.328 3.783 -19.416 1.00 61.59 205 GLN A O 1
ATOM 1703 N N . LEU A 1 206 ? 2.072 2.274 -17.938 1.00 62.72 206 LEU A N 1
ATOM 1704 C CA . LEU A 1 206 ? 2.496 1.299 -18.934 1.00 62.72 206 LEU A CA 1
ATOM 1705 C C . LEU A 1 206 ? 1.295 0.453 -19.342 1.00 62.72 206 LEU A C 1
ATOM 1707 O O . LEU A 1 206 ? 0.560 0.014 -18.464 1.00 62.72 206 LEU A O 1
ATOM 1711 N N . ASP A 1 207 ? 1.185 0.116 -20.633 1.00 65.31 207 ASP A N 1
ATOM 1712 C CA . ASP A 1 207 ? 0.179 -0.834 -21.138 1.00 65.31 207 ASP A CA 1
ATOM 1713 C C . ASP A 1 207 ? 0.105 -2.113 -20.308 1.00 65.31 207 ASP A C 1
ATOM 1715 O O . ASP A 1 207 ? -0.972 -2.604 -20.028 1.00 65.31 207 ASP A O 1
ATOM 1719 N N . TYR A 1 208 ? 1.248 -2.651 -19.888 1.00 72.06 208 TYR A N 1
ATOM 1720 C CA . TYR A 1 208 ? 1.309 -3.727 -18.909 1.00 72.06 208 TYR A CA 1
ATOM 1721 C C . TYR A 1 208 ? 2.487 -3.465 -17.993 1.00 72.06 208 TYR A C 1
ATOM 1723 O O . TYR A 1 208 ? 3.612 -3.247 -18.459 1.00 72.06 208 TYR A O 1
ATOM 1731 N N . MET A 1 209 ? 2.246 -3.514 -16.687 1.00 75.62 209 MET A N 1
ATOM 1732 C CA . MET A 1 209 ? 3.334 -3.403 -15.735 1.00 75.62 209 MET A CA 1
ATOM 1733 C C . MET A 1 209 ? 4.163 -4.701 -15.752 1.00 75.62 209 MET A C 1
ATOM 1735 O O . MET A 1 209 ? 3.598 -5.799 -15.779 1.00 75.62 209 MET A O 1
ATOM 1739 N N . PRO A 1 210 ? 5.502 -4.613 -15.773 1.00 80.06 210 PRO A N 1
ATOM 1740 C CA . PRO A 1 210 ? 6.340 -5.799 -15.738 1.00 80.06 210 PRO A CA 1
ATOM 1741 C C . PRO A 1 210 ? 6.179 -6.556 -14.419 1.00 80.06 210 PRO A C 1
ATOM 1743 O O . PRO A 1 210 ? 6.116 -5.966 -13.340 1.00 80.06 210 PRO A O 1
ATOM 1746 N N . LEU A 1 211 ? 6.156 -7.884 -14.515 1.00 83.81 211 LEU A N 1
ATOM 1747 C CA . LEU A 1 211 ? 6.221 -8.777 -13.363 1.00 83.81 211 LEU A CA 1
ATOM 1748 C C . LEU A 1 211 ? 7.681 -9.135 -13.051 1.00 83.81 211 LEU A C 1
ATOM 1750 O O . LEU A 1 211 ? 8.528 -9.104 -13.950 1.00 83.81 211 LEU A O 1
ATOM 1754 N N . PRO A 1 212 ? 7.998 -9.487 -11.794 1.00 85.12 212 PRO A N 1
ATOM 1755 C CA . PRO A 1 212 ? 9.290 -10.076 -11.480 1.00 85.12 212 PRO A CA 1
ATOM 1756 C C . PRO A 1 212 ? 9.448 -11.443 -12.160 1.00 85.12 212 PRO A C 1
ATOM 1758 O O . PRO A 1 212 ? 8.472 -12.165 -12.369 1.00 85.12 212 PRO A O 1
ATOM 1761 N N . GLU A 1 213 ? 10.691 -11.829 -12.453 1.00 84.19 213 GLU A N 1
ATOM 1762 C CA . GLU A 1 213 ? 11.003 -13.159 -13.000 1.00 84.19 213 GLU A CA 1
ATOM 1763 C C . GLU A 1 213 ? 10.602 -14.283 -12.031 1.00 84.19 213 GLU A C 1
ATOM 1765 O O . GLU A 1 213 ? 10.141 -15.346 -12.448 1.00 84.19 213 GLU A O 1
ATOM 1770 N N .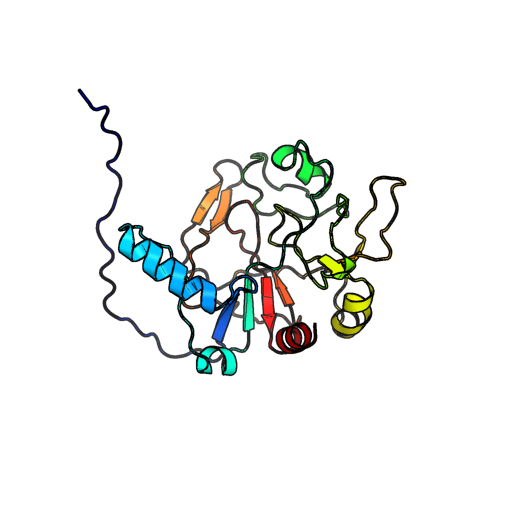 ILE A 1 214 ? 10.737 -14.023 -10.727 1.00 86.06 214 ILE A N 1
ATOM 1771 C CA . ILE A 1 214 ? 10.352 -14.937 -9.656 1.00 86.06 214 ILE A CA 1
ATOM 1772 C C . ILE A 1 214 ? 9.117 -14.371 -8.961 1.00 86.06 214 ILE A C 1
ATOM 1774 O O . ILE A 1 214 ? 9.185 -13.383 -8.236 1.00 86.06 214 ILE A O 1
ATOM 1778 N N . LEU A 1 215 ? 7.971 -15.019 -9.157 1.00 86.94 215 LEU A N 1
ATOM 1779 C CA . LEU A 1 215 ? 6.725 -14.586 -8.529 1.00 86.94 215 LEU A CA 1
ATOM 1780 C C . LEU A 1 215 ? 6.742 -14.878 -7.017 1.00 86.94 215 LEU A C 1
ATOM 1782 O O . LEU A 1 215 ? 7.106 -15.987 -6.605 1.00 86.94 215 LEU A O 1
ATOM 1786 N N . PRO A 1 216 ? 6.332 -13.918 -6.168 1.00 87.62 216 PRO A N 1
ATOM 1787 C CA . PRO A 1 216 ? 6.262 -14.134 -4.731 1.00 87.62 216 PRO A CA 1
ATOM 1788 C C . PRO A 1 216 ? 5.147 -15.120 -4.375 1.00 87.62 216 PRO A C 1
ATOM 1790 O O . PRO A 1 216 ? 4.141 -15.258 -5.070 1.00 87.62 216 PRO A O 1
ATOM 1793 N N . LYS A 1 217 ? 5.306 -15.786 -3.227 1.00 89.06 217 LYS A N 1
ATOM 1794 C CA . LYS A 1 217 ? 4.280 -16.690 -2.681 1.00 89.06 217 LYS A CA 1
ATOM 1795 C C . LYS A 1 217 ? 3.086 -15.947 -2.081 1.00 89.06 217 LYS A C 1
ATOM 1797 O O . LYS A 1 217 ? 2.034 -16.549 -1.881 1.00 89.06 217 LYS A O 1
ATOM 1802 N N . PHE A 1 218 ? 3.261 -14.671 -1.750 1.00 92.19 218 PHE A N 1
ATOM 1803 C CA . PHE A 1 218 ? 2.211 -13.851 -1.165 1.00 92.19 218 PHE A CA 1
ATOM 1804 C C . PHE A 1 218 ? 1.182 -13.459 -2.232 1.00 92.19 218 PHE A C 1
ATOM 1806 O O . PHE A 1 218 ? 1.558 -13.190 -3.370 1.00 92.19 218 PHE A O 1
ATOM 1813 N N . PRO A 1 219 ? -0.113 -13.397 -1.888 1.00 94.88 219 PRO A N 1
ATOM 1814 C CA . PRO A 1 219 ? -1.159 -13.042 -2.843 1.00 94.88 219 PRO A CA 1
ATOM 1815 C C . PRO A 1 219 ? -1.252 -11.526 -3.107 1.00 94.88 219 PRO A C 1
ATOM 1817 O O . PRO A 1 219 ? -1.949 -11.116 -4.031 1.00 94.88 219 PRO A O 1
ATOM 1820 N N . ILE A 1 220 ? -0.547 -10.712 -2.314 1.00 95.94 220 ILE A N 1
ATOM 1821 C CA . ILE A 1 220 ? -0.358 -9.263 -2.459 1.00 95.94 220 ILE A CA 1
ATOM 1822 C C . ILE A 1 220 ? 1.064 -8.895 -2.025 1.00 95.94 220 ILE A C 1
ATOM 1824 O O . ILE A 1 220 ? 1.587 -9.492 -1.081 1.00 95.94 220 ILE A O 1
ATOM 1828 N N . TRP A 1 221 ? 1.691 -7.941 -2.707 1.00 95.62 221 TRP A N 1
ATOM 1829 C CA . TRP A 1 221 ? 3.039 -7.454 -2.411 1.00 95.62 221 TRP A CA 1
ATOM 1830 C C . TRP A 1 221 ? 3.262 -6.045 -2.974 1.00 95.62 221 TRP A C 1
ATOM 1832 O O . TRP A 1 221 ? 2.494 -5.569 -3.807 1.00 95.62 221 TRP A O 1
ATOM 1842 N N . LYS A 1 222 ? 4.342 -5.392 -2.543 1.00 94.19 222 LYS A N 1
ATOM 1843 C CA . LYS A 1 222 ? 4.854 -4.146 -3.118 1.00 94.19 222 LYS A CA 1
ATOM 1844 C C . LYS A 1 222 ? 6.079 -4.424 -3.984 1.00 94.19 222 LYS A C 1
ATOM 1846 O O . LYS A 1 222 ? 6.896 -5.288 -3.656 1.00 94.19 222 LYS A O 1
ATOM 1851 N N . THR A 1 223 ? 6.242 -3.667 -5.060 1.00 92.44 223 THR A N 1
ATOM 1852 C CA . THR A 1 223 ? 7.479 -3.651 -5.853 1.00 92.44 223 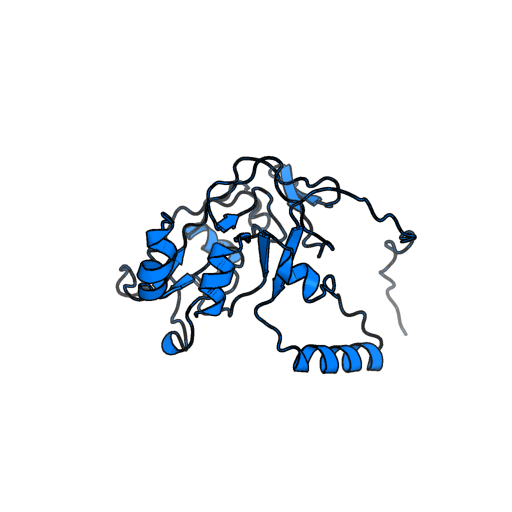THR A CA 1
ATOM 1853 C C . THR A 1 223 ? 8.667 -3.180 -5.022 1.00 92.44 223 THR A C 1
ATOM 1855 O O . THR A 1 223 ? 8.503 -2.442 -4.050 1.00 92.44 223 THR A O 1
ATOM 1858 N N . LYS A 1 224 ? 9.885 -3.558 -5.418 1.00 91.12 224 LYS A N 1
ATOM 1859 C CA . LYS A 1 224 ? 11.103 -3.008 -4.810 1.00 91.12 224 LYS A CA 1
ATOM 1860 C C . LYS A 1 224 ? 11.312 -1.549 -5.213 1.00 91.12 224 LYS A C 1
ATOM 1862 O O . LYS A 1 224 ? 11.793 -0.740 -4.419 1.00 91.12 224 LYS A O 1
ATOM 1867 N N . GLU A 1 225 ? 10.958 -1.247 -6.455 1.00 89.75 225 GLU A N 1
ATOM 1868 C CA . GLU A 1 225 ? 11.082 0.045 -7.106 1.00 89.75 225 GLU A CA 1
ATOM 1869 C C . GLU A 1 225 ? 10.235 1.098 -6.409 1.00 89.75 225 GLU A C 1
ATOM 1871 O O . GLU A 1 225 ? 9.085 0.852 -6.038 1.00 89.75 225 GLU A O 1
ATOM 1876 N N . THR A 1 226 ? 10.826 2.283 -6.285 1.00 89.88 226 THR A N 1
ATOM 1877 C CA . THR A 1 226 ? 10.139 3.489 -5.853 1.00 89.88 226 THR A CA 1
ATOM 1878 C C . THR A 1 226 ? 9.673 4.282 -7.066 1.00 89.88 226 THR A C 1
ATOM 1880 O O . THR A 1 226 ? 10.449 4.549 -7.983 1.00 89.88 226 THR A O 1
ATOM 1883 N N . PHE A 1 227 ? 8.427 4.718 -7.008 1.00 86.69 227 PHE A N 1
ATOM 1884 C CA . PHE A 1 227 ? 7.731 5.524 -7.988 1.00 86.69 227 PHE A CA 1
ATOM 1885 C C . PHE A 1 227 ? 7.361 6.860 -7.373 1.00 86.69 227 PHE A C 1
ATOM 1887 O O . PHE A 1 227 ? 6.968 6.923 -6.206 1.00 86.69 227 PHE A O 1
ATOM 1894 N N . PHE A 1 228 ? 7.453 7.918 -8.177 1.00 76.88 228 PHE A N 1
ATOM 1895 C CA . PHE A 1 228 ? 7.046 9.260 -7.764 1.00 76.88 228 PHE A CA 1
ATOM 1896 C C . PHE A 1 228 ? 7.608 9.635 -6.369 1.00 76.88 228 PHE A C 1
ATOM 1898 O O . PHE A 1 228 ? 8.750 9.298 -6.062 1.00 76.88 228 PHE A O 1
ATOM 1905 N N . GLY A 1 229 ? 6.840 10.326 -5.525 1.00 74.31 229 GLY A N 1
ATOM 1906 C CA . GLY A 1 229 ? 7.203 10.819 -4.191 1.00 74.31 229 GLY A CA 1
ATOM 1907 C C . GLY A 1 229 ? 7.518 9.762 -3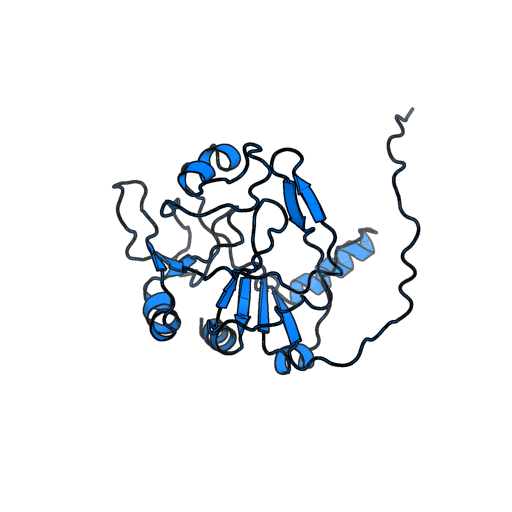.121 1.00 74.31 229 GLY A C 1
ATOM 1908 O O . GLY A 1 229 ? 7.252 10.008 -1.950 1.00 74.31 229 GLY A O 1
ATOM 1909 N N . GLY A 1 230 ? 8.093 8.611 -3.486 1.00 84.56 230 GLY A N 1
ATOM 1910 C CA . GLY A 1 230 ? 8.579 7.604 -2.538 1.00 84.56 230 GLY A CA 1
ATOM 1911 C C . GLY A 1 230 ? 7.788 6.305 -2.489 1.00 84.56 230 GLY A C 1
ATOM 1912 O O . GLY A 1 230 ? 8.153 5.402 -1.733 1.00 84.56 230 GLY A O 1
ATOM 1913 N N . ASP A 1 231 ? 6.725 6.205 -3.274 1.00 88.19 231 ASP A N 1
ATOM 1914 C CA . ASP A 1 231 ? 5.738 5.140 -3.169 1.00 88.19 231 ASP A CA 1
ATOM 1915 C C . ASP A 1 231 ? 6.166 3.887 -3.921 1.00 88.19 231 ASP A C 1
ATOM 1917 O O . ASP A 1 231 ? 7.013 3.913 -4.811 1.00 88.19 231 ASP A O 1
ATOM 1921 N N . ARG A 1 232 ? 5.586 2.752 -3.554 1.00 90.62 232 ARG A N 1
ATOM 1922 C CA . ARG A 1 232 ? 5.775 1.482 -4.254 1.00 90.62 232 ARG A CA 1
ATOM 1923 C C . ARG A 1 232 ? 4.467 1.054 -4.876 1.00 90.62 232 ARG A C 1
ATOM 1925 O O . ARG A 1 232 ? 3.394 1.325 -4.347 1.00 90.62 232 ARG A O 1
ATOM 1932 N N . VAL A 1 233 ? 4.553 0.329 -5.980 1.00 90.44 233 VAL A N 1
ATOM 1933 C CA . VAL A 1 233 ? 3.349 -0.216 -6.589 1.00 90.44 233 VAL A CA 1
ATOM 1934 C C . VAL A 1 233 ? 2.918 -1.466 -5.839 1.00 90.44 233 VAL A C 1
ATOM 1936 O O . VAL A 1 233 ? 3.722 -2.366 -5.603 1.00 90.44 233 VAL A O 1
ATOM 1939 N N . ILE A 1 234 ? 1.634 -1.529 -5.498 1.00 92.50 234 ILE A N 1
ATOM 1940 C CA . ILE A 1 234 ? 1.004 -2.702 -4.906 1.00 92.50 234 ILE A CA 1
ATOM 1941 C C . ILE A 1 234 ? 0.476 -3.597 -6.029 1.00 92.50 234 ILE A C 1
ATOM 1943 O O . ILE A 1 234 ? -0.322 -3.164 -6.861 1.00 92.50 234 ILE A O 1
ATOM 1947 N N . ILE A 1 235 ? 0.901 -4.857 -6.029 1.00 92.31 235 ILE A N 1
ATOM 1948 C CA . ILE A 1 235 ? 0.461 -5.893 -6.962 1.00 92.31 235 ILE A CA 1
ATOM 1949 C C . ILE A 1 235 ? -0.236 -6.999 -6.172 1.00 92.31 235 ILE A C 1
ATOM 1951 O O . ILE A 1 235 ? 0.227 -7.396 -5.104 1.00 92.31 235 ILE A O 1
ATOM 1955 N N . PHE A 1 236 ? -1.343 -7.516 -6.694 1.00 94.06 236 PHE A N 1
ATOM 1956 C CA . PHE A 1 236 ? -2.104 -8.600 -6.087 1.00 94.06 236 PHE A CA 1
ATOM 1957 C C . PHE A 1 236 ? -2.629 -9.588 -7.125 1.00 94.06 236 PHE A C 1
ATOM 1959 O O . PHE A 1 236 ? -2.730 -9.267 -8.300 1.00 94.06 236 PHE A O 1
ATOM 1966 N N . ASN A 1 237 ? -2.960 -10.808 -6.711 1.00 93.69 237 ASN A N 1
ATOM 1967 C CA . ASN A 1 237 ? -3.443 -11.856 -7.612 1.00 93.69 237 ASN A CA 1
ATOM 1968 C C . ASN A 1 237 ? -4.967 -12.050 -7.553 1.00 93.69 237 ASN A C 1
ATOM 1970 O O . ASN A 1 237 ? -5.678 -11.396 -6.784 1.00 93.69 237 ASN A O 1
ATOM 1974 N N . LYS A 1 238 ? -5.479 -13.014 -8.328 1.00 90.69 238 LYS A N 1
ATOM 1975 C CA . LYS A 1 238 ? -6.911 -13.364 -8.345 1.00 90.69 238 LYS A CA 1
ATOM 1976 C C . LYS A 1 238 ? -7.506 -13.666 -6.962 1.00 90.69 238 LYS A C 1
ATOM 1978 O O . LYS A 1 238 ? -8.670 -13.356 -6.742 1.00 90.69 238 LYS A O 1
ATOM 1983 N N . THR A 1 239 ? -6.743 -14.212 -6.012 1.00 94.25 239 THR A N 1
ATOM 1984 C CA . THR A 1 239 ? -7.248 -14.472 -4.651 1.00 94.25 239 THR A CA 1
ATOM 1985 C C . THR A 1 239 ? -7.682 -13.182 -3.963 1.00 94.25 239 THR A C 1
ATOM 1987 O O . THR A 1 239 ? -8.763 -13.128 -3.379 1.00 94.25 239 THR A O 1
ATOM 1990 N N . ILE A 1 240 ? -6.868 -12.130 -4.057 1.00 93.81 240 ILE A N 1
ATOM 1991 C CA . ILE A 1 240 ? -7.192 -10.820 -3.480 1.00 93.81 240 ILE A CA 1
ATOM 1992 C C . ILE A 1 240 ? -8.293 -10.130 -4.280 1.00 93.81 240 ILE A C 1
ATOM 1994 O O . ILE A 1 240 ? -9.181 -9.530 -3.681 1.00 93.81 240 ILE A O 1
ATOM 1998 N N . LEU A 1 241 ? -8.305 -10.279 -5.609 1.00 90.44 241 LEU A N 1
ATOM 1999 C CA . LEU A 1 241 ? -9.397 -9.763 -6.437 1.00 90.44 241 LEU A CA 1
ATOM 2000 C C . LEU A 1 241 ? -10.761 -10.316 -5.991 1.00 90.44 241 LEU A C 1
ATOM 2002 O O . LEU A 1 241 ? -11.722 -9.562 -5.853 1.00 90.44 241 LEU A O 1
ATOM 2006 N N . GLU A 1 242 ? -10.851 -11.621 -5.728 1.00 88.50 242 GLU A N 1
ATOM 2007 C CA . GLU A 1 242 ? -12.087 -12.253 -5.249 1.00 88.50 242 GLU A CA 1
ATOM 2008 C C . GLU A 1 242 ? -12.470 -11.829 -3.825 1.00 88.50 242 GLU A C 1
ATOM 2010 O O . GLU A 1 242 ? -13.646 -11.892 -3.466 1.00 88.50 242 GLU A O 1
ATOM 2015 N N . ILE A 1 243 ? -11.511 -11.383 -3.010 1.00 90.00 243 ILE A N 1
ATOM 2016 C CA . ILE A 1 243 ? -11.801 -10.740 -1.724 1.00 90.00 243 ILE A CA 1
ATOM 2017 C C . ILE A 1 243 ? -12.392 -9.357 -1.973 1.00 90.00 243 ILE A C 1
ATOM 2019 O O . ILE A 1 243 ? -13.474 -9.075 -1.471 1.00 90.00 243 ILE A O 1
ATOM 2023 N N . PHE A 1 244 ? -11.740 -8.523 -2.785 1.00 87.06 244 PHE A N 1
ATOM 2024 C CA . PHE A 1 244 ? -12.209 -7.168 -3.077 1.00 87.06 244 PHE A CA 1
ATOM 2025 C C . PHE A 1 244 ? -13.619 -7.142 -3.679 1.00 87.06 244 PHE A C 1
ATOM 2027 O O . PHE A 1 244 ? -14.401 -6.273 -3.321 1.00 87.06 244 PHE A O 1
ATOM 2034 N N . LYS A 1 245 ? -13.997 -8.131 -4.499 1.00 84.69 245 LYS A N 1
ATOM 2035 C CA . LYS A 1 245 ? -15.367 -8.268 -5.034 1.00 84.69 245 LYS A CA 1
ATOM 2036 C C . LYS A 1 245 ? -16.449 -8.542 -3.978 1.00 84.69 245 LYS A C 1
ATOM 2038 O O . LYS A 1 245 ? -17.629 -8.380 -4.277 1.00 84.69 245 LYS A O 1
ATOM 2043 N N . LYS A 1 246 ? -16.078 -9.022 -2.786 1.00 83.19 246 LYS A N 1
ATOM 2044 C CA . LYS A 1 246 ? -17.010 -9.339 -1.683 1.00 83.19 246 LYS A CA 1
ATOM 2045 C C . LYS A 1 246 ? -17.189 -8.182 -0.699 1.00 83.19 246 LYS A C 1
ATOM 2047 O O . LYS A 1 246 ? -18.071 -8.252 0.160 1.00 83.19 246 LYS A O 1
ATOM 2052 N N . LEU A 1 247 ? -16.327 -7.170 -0.779 1.00 81.06 247 LEU A N 1
ATOM 2053 C CA . LEU A 1 247 ? -16.346 -5.983 0.075 1.00 81.06 247 LEU A CA 1
ATOM 2054 C C . LEU A 1 247 ? -17.323 -4.952 -0.496 1.00 81.06 247 LEU A C 1
ATOM 2056 O O . LEU A 1 247 ? -18.126 -4.426 0.312 1.00 81.06 247 LEU A O 1
#

Secondary structure (DSSP, 8-state):
------------------------S--EEEEESS--HHHHHHHHHHHHHHT----PPPP--HHHHHH-SEEEEE-PPB---BSSGGGHHHHGGGTEE-SSS-TTT-TT-EE-SPPBB---TTTTT-SEEEETTEEEEEEEEHHHIIIIIGGGT-EEEEEEETTTTEEEEEEEEEEPPBPSS----TT--EEEPTTT--EEE-----SSPPPPSS--SSSEEE-SSEETTTB--EEEEHHHHHHHTT-

Sequence (247 aa):
MKDVSTDKFLFDQFDLTKTVSKKRTSTLLELHFELNYAIENKFEEFCDLHGIICGRGPHFEKQDYANADYFRLIGVPASGYPQPEHEFLESGSDNYELSCQNRMCWAGKIQRNPFILSQINHLDKLRIFESNWIFDDIFMKTEIYTEYFKPLGLNYIPVMRLRPKSPNPKIVQLDIPILDHEIENHKMTFAKCEQCGNKIYDNIQLDYMPLPEILPKFPIWKTKETFFGGDRVIIFNKTILEIFKKL

Radius of gyration: 20.07 Å; chains: 1; bounding box: 42×60×60 Å

Foldseek 3Di:
DDDDDDDDDDDDDDPPDDDDDDDDQAFEEEDDPDDDPVVVVVVVVVCVVVVHPDDDFADDDPVSVVRHFKYWYDFDAEWFAFPPRPCCLNPCCVQWDAPFPPSQQLAPTDGDDATATDDGPPLVVDAKHHYVPAGAKIKGFPVLCVPQVVVLVWDWDFHFYVVPTGGDNTMTITPAAEDPDAFPCPPWDWDADPTRRATATEPDSDNTGGGHPDDDPHQKHWYSHHYHRNHTIIMGGPSVVVSVVVD

pLDDT: mean 75.14, std 21.56, range [24.39, 98.31]